Protein AF-A0A8J2SJK0-F1 (afdb_monomer_lite)

Foldseek 3Di:
DDDDDDDDDDDPDDPPPPPPPPPDDQQAWWWFAWDDDVPDTDDTGIWGFHDKDQQVVDPDDADPVRDDDDPARIFTWIAHPVGDIDGGHDPVRIDRPPPPDPVNVVVVVVVVVVVVVVVVVVVVVVVVVVVVVVVVVVVVVVVVLVVVVVVVVVVPDDPPDDDDDDDDDDDDDDDDDDDDPDPPPPPDPQQLVVLVVLVVPFDDPDPFKHFQVSSLVSLVVRDGDPPADSDSVRSVVSLVVCVVVVQWDDDDRMIGGD

Structure (mmCIF, N/CA/C/O backbone):
data_AF-A0A8J2SJK0-F1
#
_entry.id   AF-A0A8J2SJK0-F1
#
loop_
_atom_site.group_PDB
_atom_site.id
_atom_site.type_symbol
_atom_site.label_atom_id
_atom_site.label_alt_id
_atom_site.label_comp_id
_atom_site.label_asym_id
_atom_site.label_entity_id
_atom_site.label_seq_id
_atom_site.pdbx_PDB_ins_code
_atom_site.Cartn_x
_atom_site.Cartn_y
_atom_site.Cartn_z
_atom_site.occupancy
_atom_site.B_iso_or_equiv
_atom_site.auth_seq_id
_atom_site.auth_comp_id
_atom_site.auth_asym_id
_atom_site.auth_atom_id
_atom_site.pdbx_PDB_model_num
ATOM 1 N N . MET A 1 1 ? -63.513 57.167 38.024 1.00 38.00 1 MET A N 1
ATOM 2 C CA . MET A 1 1 ? -63.754 56.409 36.780 1.00 38.00 1 MET A CA 1
ATOM 3 C C . MET A 1 1 ? -62.982 55.100 36.878 1.00 38.00 1 MET A C 1
ATOM 5 O O . MET A 1 1 ? -61.798 55.201 37.150 1.00 38.00 1 MET A O 1
ATOM 9 N N . ALA A 1 2 ? -63.680 53.964 36.690 1.00 38.91 2 ALA A N 1
ATOM 10 C CA . ALA A 1 2 ? -63.216 52.588 36.378 1.00 38.91 2 ALA A CA 1
ATOM 11 C C . ALA A 1 2 ? -62.188 51.919 37.337 1.00 38.91 2 ALA A C 1
ATOM 13 O O . ALA A 1 2 ? -61.129 52.479 37.575 1.00 38.91 2 ALA A O 1
ATOM 14 N N . ALA A 1 3 ? -62.491 50.814 38.050 1.00 40.12 3 ALA A N 1
ATOM 15 C CA . ALA A 1 3 ? -62.650 49.397 37.610 1.00 40.12 3 ALA A CA 1
ATOM 16 C C . ALA A 1 3 ? -61.331 48.815 37.029 1.00 40.12 3 ALA A C 1
ATOM 18 O O . ALA A 1 3 ? -60.743 49.480 36.189 1.00 40.12 3 ALA A O 1
ATOM 19 N N . ALA A 1 4 ? -60.765 47.646 37.384 1.00 42.62 4 ALA A N 1
ATOM 20 C CA . ALA A 1 4 ? -61.220 46.371 37.979 1.00 42.62 4 ALA A CA 1
ATOM 21 C C . ALA A 1 4 ? -60.010 45.655 38.679 1.00 42.62 4 ALA A C 1
ATOM 23 O O . ALA A 1 4 ? -58.870 45.942 38.325 1.00 42.62 4 ALA A O 1
ATOM 24 N N . LEU A 1 5 ? -60.123 44.901 39.793 1.00 40.47 5 LEU A N 1
ATOM 25 C CA . LEU A 1 5 ? -60.402 43.441 39.899 1.00 40.47 5 LEU A CA 1
ATOM 26 C C . LEU A 1 5 ? -59.860 42.639 38.695 1.00 40.47 5 LEU A C 1
ATOM 28 O O . LEU A 1 5 ? -60.292 42.877 37.580 1.00 40.47 5 LEU A O 1
ATOM 32 N N . GLY A 1 6 ? -58.850 41.776 38.836 1.00 34.19 6 GLY A N 1
ATOM 33 C CA . GLY A 1 6 ? -58.985 40.409 39.358 1.00 34.19 6 GLY A CA 1
ATOM 34 C C . GLY A 1 6 ? -58.763 39.403 38.209 1.00 34.19 6 GLY A C 1
ATOM 35 O O . GLY A 1 6 ? -59.059 39.745 37.072 1.00 34.19 6 GLY A O 1
ATOM 36 N N . GLU A 1 7 ? -58.262 38.197 38.518 1.00 36.09 7 GLU A N 1
ATOM 37 C CA . GLU A 1 7 ? -58.046 37.056 37.591 1.00 36.09 7 GLU A CA 1
ATOM 38 C C . GLU A 1 7 ? -56.961 37.235 36.509 1.00 36.09 7 GLU A C 1
ATOM 40 O O . GLU A 1 7 ? -56.756 38.305 35.964 1.00 36.09 7 GLU A O 1
ATOM 45 N N . ALA A 1 8 ? -56.217 36.233 36.058 1.00 34.53 8 ALA A N 1
ATOM 46 C CA . ALA A 1 8 ? -55.870 34.894 36.506 1.00 34.53 8 ALA A CA 1
ATOM 47 C C . ALA A 1 8 ? -54.828 34.391 35.486 1.00 34.53 8 ALA A C 1
ATOM 49 O O . ALA A 1 8 ? -54.879 34.750 34.316 1.00 34.53 8 ALA A O 1
ATOM 50 N N . ASN A 1 9 ? -53.921 33.532 35.946 1.00 36.53 9 ASN A N 1
ATOM 51 C CA . ASN A 1 9 ? -53.508 32.326 35.228 1.00 36.53 9 ASN A CA 1
ATOM 52 C C . ASN A 1 9 ? -53.036 32.452 33.760 1.00 36.53 9 ASN A C 1
ATOM 54 O O . ASN A 1 9 ? -53.841 32.417 32.838 1.00 36.53 9 ASN A O 1
ATOM 58 N N . ALA A 1 10 ? -51.716 32.420 33.559 1.00 35.59 10 ALA A N 1
ATOM 59 C CA . ALA A 1 10 ? -51.102 31.579 32.526 1.00 35.59 10 ALA A CA 1
ATOM 60 C C . ALA A 1 10 ? -49.576 31.513 32.746 1.00 35.59 10 ALA A C 1
ATOM 62 O O . ALA A 1 10 ? -48.860 32.431 32.337 1.00 35.59 10 ALA A O 1
ATOM 63 N N . PRO A 1 11 ? -49.027 30.460 33.384 1.00 44.38 11 PRO A N 1
ATOM 64 C CA . PRO A 1 11 ? -47.655 30.064 33.080 1.00 44.38 11 PRO A CA 1
ATOM 65 C C . PRO A 1 11 ? -47.558 29.786 31.567 1.00 44.38 11 PRO A C 1
ATOM 67 O O . PRO A 1 11 ? -48.540 29.319 30.982 1.00 44.38 11 PRO A O 1
ATOM 70 N N . PRO A 1 12 ? -46.427 30.097 30.907 1.00 42.88 12 PRO A N 1
ATOM 71 C CA . PRO A 1 12 ? -46.276 29.825 29.487 1.00 42.88 12 PRO A CA 1
ATOM 72 C C . PRO A 1 12 ? -46.574 28.350 29.226 1.00 42.88 12 PRO A C 1
ATOM 74 O O . PRO A 1 12 ? -46.024 27.470 29.887 1.00 42.88 12 PRO A O 1
ATOM 77 N N . ALA A 1 13 ? -47.518 28.172 28.304 1.00 33.97 13 ALA A N 1
ATOM 78 C CA . ALA A 1 13 ? -47.931 26.964 27.622 1.00 33.97 13 ALA A CA 1
ATOM 79 C C . ALA A 1 13 ? -47.052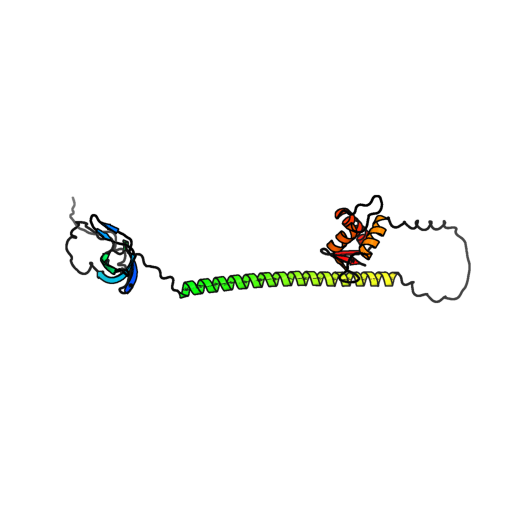 25.741 27.895 1.00 33.97 13 ALA A C 1
ATOM 81 O O . ALA A 1 13 ? -45.858 25.739 27.594 1.00 33.97 13 ALA A O 1
ATOM 82 N N . ALA A 1 14 ? -47.720 24.710 28.416 1.00 36.69 14 ALA A N 1
ATOM 83 C CA . ALA A 1 14 ? -47.354 23.310 28.329 1.00 36.69 14 ALA A CA 1
ATOM 84 C C . ALA A 1 14 ? -46.371 23.046 27.179 1.00 36.69 14 ALA A C 1
ATOM 86 O O . ALA A 1 14 ? -46.746 23.014 26.004 1.00 36.69 14 ALA A O 1
ATOM 87 N N . ALA A 1 15 ? -45.104 22.847 27.553 1.00 36.62 15 ALA A N 1
ATOM 88 C CA . ALA A 1 15 ? -44.249 21.954 26.799 1.00 36.62 15 ALA A CA 1
ATOM 89 C C . ALA A 1 15 ? -45.029 20.637 26.668 1.00 36.62 15 ALA A C 1
ATOM 91 O O . ALA A 1 15 ? -45.681 20.248 27.645 1.00 36.62 15 ALA A O 1
ATOM 92 N N . PRO A 1 16 ? -45.048 20.022 25.476 1.00 36.88 16 PRO A N 1
ATOM 93 C CA . PRO A 1 16 ? -45.785 18.791 25.261 1.00 36.88 16 PRO A CA 1
ATOM 94 C C . PRO A 1 16 ? -45.459 17.837 26.402 1.00 36.88 16 PRO A C 1
ATOM 96 O O . PRO A 1 16 ? -44.298 17.726 26.800 1.00 36.88 16 PRO A O 1
ATOM 99 N N . GLU A 1 17 ? -46.500 17.213 26.951 1.00 42.69 17 GLU A N 1
ATOM 100 C CA . GLU A 1 17 ? -46.363 15.980 27.703 1.00 42.69 17 GLU A CA 1
ATOM 101 C C . GLU A 1 17 ? -45.662 15.004 26.759 1.00 42.69 17 GLU A C 1
ATOM 103 O O . GLU A 1 17 ? -46.280 14.283 25.980 1.00 42.69 17 GLU A O 1
ATOM 108 N N . GLU A 1 18 ? -44.332 15.071 26.748 1.00 39.66 18 GLU A N 1
ATOM 109 C CA . GLU A 1 18 ? -43.514 13.953 26.370 1.00 39.66 18 GLU A CA 1
ATOM 110 C C . GLU A 1 18 ? -44.001 12.876 27.323 1.00 39.66 18 GLU A C 1
ATOM 112 O O . GLU A 1 18 ? -43.850 12.979 28.545 1.00 39.66 18 GLU A O 1
ATOM 117 N N . GLU A 1 19 ? -44.701 11.895 26.764 1.00 43.34 19 GLU A N 1
ATOM 118 C CA . GLU A 1 19 ? -44.733 10.557 27.309 1.00 43.34 19 GLU A CA 1
ATOM 119 C C . GLU A 1 19 ? -43.267 10.205 27.569 1.00 43.34 19 GLU A C 1
ATOM 121 O O . GLU A 1 19 ? -42.557 9.723 26.688 1.00 43.34 19 GLU A O 1
ATOM 126 N N . GLU A 1 20 ? -42.765 10.595 28.745 1.00 45.03 20 GLU A N 1
ATOM 127 C CA . GLU A 1 20 ? -41.388 10.394 29.151 1.00 45.03 20 GLU A CA 1
ATOM 128 C C . GLU A 1 20 ? -41.298 8.906 29.428 1.00 45.03 20 GLU A C 1
ATOM 130 O O . GLU A 1 20 ? -41.434 8.434 30.559 1.00 45.03 20 GLU A O 1
ATOM 135 N N . THR A 1 21 ? -41.146 8.151 28.346 1.00 49.78 21 THR A N 1
ATOM 136 C CA . THR A 1 21 ? -40.898 6.728 28.375 1.00 49.78 21 THR A CA 1
ATOM 137 C C . THR A 1 21 ? -39.757 6.508 29.358 1.00 49.78 21 THR A C 1
ATOM 139 O O . THR A 1 21 ? -38.747 7.224 29.275 1.00 49.78 21 THR A O 1
ATOM 142 N N . PRO A 1 22 ? -39.901 5.574 30.313 1.00 59.41 22 PRO A N 1
ATOM 143 C CA . PRO A 1 22 ? -38.843 5.289 31.261 1.00 59.41 22 PRO A CA 1
ATOM 144 C C . PRO A 1 22 ? -37.561 5.046 30.470 1.00 59.41 22 PRO A C 1
ATOM 146 O O . PRO A 1 22 ? -37.510 4.170 29.610 1.00 59.41 22 PRO A O 1
ATOM 149 N N . ARG A 1 23 ? -36.534 5.864 30.737 1.00 65.19 23 ARG A N 1
ATOM 150 C CA . ARG A 1 23 ? -35.283 5.877 29.959 1.00 65.19 23 ARG A CA 1
ATOM 151 C C . ARG A 1 23 ? -34.579 4.520 29.945 1.00 65.19 23 ARG A C 1
ATOM 153 O O . ARG A 1 23 ? -33.714 4.299 29.108 1.00 65.19 23 ARG A O 1
ATOM 160 N N . PHE A 1 24 ? -34.957 3.648 30.876 1.00 69.81 24 PHE A N 1
ATOM 161 C CA . PHE A 1 24 ? -34.461 2.295 30.986 1.00 69.81 24 PHE A CA 1
ATOM 162 C C . PHE A 1 24 ? -35.574 1.317 31.364 1.00 69.81 24 PHE A C 1
ATOM 164 O O . PHE A 1 24 ? -36.417 1.610 32.220 1.00 69.81 24 PHE A O 1
ATOM 171 N N . SER A 1 25 ? -35.533 0.125 30.776 1.00 73.81 25 SER A N 1
ATOM 172 C CA . SER A 1 25 ? -36.531 -0.926 31.002 1.00 73.81 25 SER A CA 1
ATOM 173 C C . SER A 1 25 ? -36.111 -1.906 32.104 1.00 73.81 25 SER A C 1
ATOM 175 O O . SER A 1 25 ? -34.930 -2.077 32.412 1.00 73.81 25 SER A O 1
ATOM 177 N N . VAL A 1 26 ? -37.083 -2.596 32.717 1.00 76.88 26 VAL A N 1
ATOM 178 C CA . VAL A 1 26 ? -36.788 -3.699 33.650 1.00 76.88 26 VAL A CA 1
ATOM 179 C C . VAL A 1 26 ? -36.078 -4.823 32.890 1.00 76.88 26 VAL A C 1
ATOM 181 O O . VAL A 1 26 ? -36.590 -5.309 31.890 1.00 76.88 26 VAL A O 1
ATOM 184 N N . GLY A 1 27 ? -34.917 -5.252 33.385 1.00 73.25 27 GLY A N 1
ATOM 185 C CA . GLY A 1 27 ? -34.070 -6.274 32.765 1.00 73.25 27 GLY A CA 1
ATOM 186 C C . GLY A 1 27 ? -32.883 -5.724 31.971 1.00 73.25 27 GLY A C 1
ATOM 187 O O . GLY A 1 27 ? -32.009 -6.502 31.603 1.00 73.25 27 GLY A O 1
ATOM 188 N N . GLU A 1 28 ? -32.804 -4.409 31.759 1.00 74.12 28 GLU A N 1
ATOM 189 C CA . GLU A 1 28 ? -31.713 -3.785 31.008 1.00 74.12 28 GLU A CA 1
ATOM 190 C C . GLU A 1 28 ? -30.410 -3.736 31.822 1.00 74.12 28 GLU A C 1
ATOM 192 O O . GLU A 1 28 ? -30.422 -3.479 33.037 1.00 74.12 28 GLU A O 1
ATOM 197 N N . LEU A 1 29 ? -29.286 -4.010 31.150 1.00 78.25 29 LEU A N 1
ATOM 198 C CA . LEU A 1 29 ? -27.947 -3.938 31.722 1.00 78.25 29 LEU A CA 1
ATOM 199 C C . LEU A 1 29 ? -27.427 -2.504 31.608 1.00 78.25 29 LEU A C 1
ATOM 201 O O . LEU A 1 29 ? -27.165 -1.991 30.525 1.00 78.25 29 LEU A O 1
ATOM 205 N N . VAL A 1 30 ? -27.252 -1.857 32.749 1.00 79.75 30 VAL A N 1
ATOM 206 C CA . VAL A 1 30 ? -26.871 -0.451 32.835 1.00 79.75 30 VAL A CA 1
ATOM 207 C C . VAL A 1 30 ? -25.604 -0.276 33.657 1.00 79.75 30 VAL A C 1
ATOM 209 O O . VAL A 1 30 ? -25.228 -1.126 34.469 1.00 79.75 30 VAL A O 1
ATOM 212 N N . GLU A 1 31 ? -24.924 0.844 33.456 1.00 81.69 31 GLU A N 1
ATOM 213 C CA . GLU A 1 31 ? -23.755 1.218 34.240 1.00 81.69 31 GLU A CA 1
ATOM 214 C C . GLU A 1 31 ? -24.127 2.334 35.217 1.00 81.69 31 GLU A C 1
ATOM 216 O O . GLU A 1 31 ? -24.565 3.413 34.817 1.00 81.69 31 GLU A O 1
ATOM 221 N N . VAL A 1 32 ? -23.988 2.058 36.514 1.00 81.00 32 VAL A N 1
ATOM 222 C CA . VAL A 1 32 ? -24.313 3.006 37.584 1.00 81.00 32 VAL A CA 1
ATOM 223 C C . VAL A 1 32 ? -23.040 3.720 38.016 1.00 81.00 32 VAL A C 1
ATOM 225 O O . VAL A 1 32 ? -22.059 3.078 38.399 1.00 81.00 32 VAL A O 1
ATOM 228 N N . LYS A 1 33 ? -23.051 5.055 37.985 1.00 78.19 33 LYS A N 1
ATOM 229 C CA . LYS A 1 33 ? -21.906 5.863 38.424 1.00 78.19 33 LYS A CA 1
ATOM 230 C C . LYS A 1 33 ? -21.675 5.726 39.936 1.00 78.19 33 LYS A C 1
ATOM 232 O O . LYS A 1 33 ? -22.647 5.693 40.697 1.00 78.19 33 LYS A O 1
ATOM 237 N N . PRO A 1 34 ? -20.409 5.699 40.391 1.00 76.69 34 PRO A N 1
ATOM 238 C CA . PRO A 1 34 ? -20.096 5.665 41.814 1.00 76.69 34 PRO A CA 1
ATOM 239 C C . PRO A 1 34 ? -20.581 6.945 42.495 1.00 76.69 34 PRO A C 1
ATOM 241 O O . PRO A 1 34 ? -20.437 8.045 41.957 1.00 76.69 34 PRO A O 1
ATOM 244 N N . ARG A 1 35 ? -21.150 6.797 43.693 1.00 73.81 35 ARG A N 1
ATOM 245 C CA . ARG A 1 35 ? -21.611 7.919 44.514 1.00 73.81 35 ARG A CA 1
ATOM 246 C C . ARG A 1 35 ? -21.122 7.771 45.940 1.00 73.81 35 ARG A C 1
ATOM 248 O O . ARG A 1 35 ? -21.316 6.744 46.589 1.00 73.81 35 ARG A O 1
ATOM 255 N N . THR A 1 36 ? -20.528 8.844 46.435 1.00 62.19 36 THR A N 1
ATOM 256 C CA . THR A 1 36 ? -20.116 8.974 47.826 1.00 62.19 36 THR A CA 1
ATOM 257 C C . THR A 1 36 ? -21.157 9.806 48.560 1.00 62.19 36 THR A C 1
ATOM 259 O O . THR A 1 36 ? -21.237 11.015 48.350 1.00 62.19 36 THR A O 1
ATOM 262 N N . PHE A 1 37 ? -21.961 9.169 49.411 1.00 61.38 37 PHE A N 1
ATOM 263 C CA . PHE A 1 37 ? -22.765 9.882 50.403 1.00 61.38 37 PHE A CA 1
ATOM 264 C C . PHE A 1 37 ? -22.019 9.864 51.748 1.00 61.38 37 PHE A C 1
ATOM 266 O O . PHE A 1 37 ? -21.331 8.875 52.032 1.00 61.38 37 PHE A O 1
ATOM 273 N N . PRO A 1 38 ? -22.122 10.906 52.596 1.00 41.44 38 PRO A N 1
ATOM 274 C CA . PRO A 1 38 ? -21.517 10.891 53.926 1.00 41.44 38 PRO A CA 1
ATOM 275 C C . PRO A 1 38 ? -21.980 9.653 54.711 1.00 41.44 38 PRO A C 1
ATOM 277 O O . PRO A 1 38 ? -23.167 9.482 54.974 1.00 41.44 38 PRO A O 1
ATOM 280 N N . GLY A 1 39 ? -21.047 8.751 55.027 1.00 56.34 39 GLY A N 1
ATOM 281 C CA . GLY A 1 39 ? -21.327 7.500 55.742 1.00 56.34 39 GLY A CA 1
ATOM 282 C C . GLY A 1 39 ? -21.783 6.305 54.888 1.00 56.34 39 GLY A C 1
ATOM 283 O O . GLY A 1 39 ? -21.994 5.230 55.444 1.00 56.34 39 GLY A O 1
ATOM 284 N N . MET A 1 40 ? -21.909 6.428 53.560 1.00 54.44 40 MET A N 1
ATOM 285 C CA . MET A 1 40 ? -22.246 5.294 52.689 1.00 54.44 40 MET A CA 1
ATOM 286 C C . MET A 1 40 ? -21.588 5.423 51.311 1.00 54.44 40 MET A C 1
ATOM 288 O O . MET A 1 40 ? -21.987 6.241 50.483 1.00 54.44 40 MET A O 1
ATOM 292 N N . ASN A 1 41 ? -20.586 4.581 51.051 1.00 59.06 41 ASN A N 1
ATOM 293 C CA . ASN A 1 41 ? -19.968 4.476 49.733 1.00 59.06 41 ASN A CA 1
ATOM 294 C C . ASN A 1 41 ? -20.788 3.509 48.865 1.00 59.06 41 ASN A C 1
ATOM 296 O O . ASN A 1 41 ? -20.946 2.340 49.230 1.00 59.06 41 ASN A O 1
ATOM 300 N N . LYS A 1 42 ? -21.345 3.986 47.749 1.00 70.12 42 LYS A N 1
ATOM 301 C CA . LYS A 1 42 ? -22.048 3.140 46.779 1.00 70.12 42 LYS A CA 1
ATOM 302 C C . LYS A 1 42 ? -21.063 2.765 45.673 1.00 70.12 42 LYS A C 1
ATOM 304 O O . LYS A 1 42 ? -20.695 3.651 44.895 1.00 70.12 42 LYS A O 1
ATOM 309 N N . PRO A 1 43 ? -20.606 1.496 45.607 1.00 63.81 43 PRO A N 1
ATOM 310 C CA . PRO A 1 43 ? -19.717 1.072 44.540 1.00 63.81 43 PRO A CA 1
ATOM 311 C C . PRO A 1 43 ? -20.488 1.189 43.227 1.00 63.81 43 PRO A C 1
ATOM 313 O O . PRO A 1 43 ? -21.463 0.476 43.005 1.00 63.81 43 PRO A O 1
ATOM 316 N N . GLY A 1 44 ? -20.079 2.138 42.387 1.00 70.69 44 GLY A N 1
ATOM 317 C CA . GLY A 1 44 ? -20.549 2.190 41.009 1.00 70.69 44 GLY A CA 1
ATOM 318 C C . GLY A 1 44 ? -20.173 0.900 40.282 1.00 70.69 44 GLY A C 1
ATOM 319 O O . GLY A 1 44 ? -19.247 0.193 40.686 1.00 70.69 44 GLY A O 1
ATOM 320 N N . GLY A 1 45 ? -20.891 0.577 39.214 1.00 73.31 45 GLY A N 1
ATOM 321 C CA . GLY A 1 45 ? -20.624 -0.625 38.437 1.00 73.31 45 GLY A CA 1
ATOM 322 C C . GLY A 1 45 ? -21.788 -1.055 37.559 1.00 73.31 45 GLY A C 1
ATOM 323 O O . GLY A 1 45 ? -22.827 -0.402 37.482 1.00 73.31 45 GLY A O 1
ATOM 324 N N . THR A 1 46 ? -21.601 -2.185 36.880 1.00 80.81 46 THR A N 1
ATOM 325 C CA . THR A 1 46 ? -22.634 -2.770 36.021 1.00 80.81 46 THR A CA 1
ATOM 326 C C . THR A 1 46 ? -23.757 -3.380 36.871 1.00 80.81 46 THR A C 1
ATOM 328 O O . THR A 1 46 ? -23.505 -4.187 37.776 1.00 80.81 46 THR A O 1
ATOM 331 N N . ALA A 1 47 ? -24.998 -3.000 36.579 1.00 79.44 47 ALA A N 1
ATOM 332 C CA . ALA A 1 47 ? -26.193 -3.428 37.291 1.00 79.44 47 ALA A CA 1
ATOM 333 C C . ALA A 1 47 ? -27.357 -3.696 36.330 1.00 79.44 47 ALA A C 1
ATOM 335 O O . ALA A 1 47 ? -27.422 -3.136 35.244 1.00 79.44 47 ALA A O 1
ATOM 336 N N . THR A 1 48 ? -28.297 -4.536 36.747 1.00 82.94 48 THR A N 1
ATOM 337 C CA . THR A 1 48 ? -29.537 -4.812 36.015 1.00 82.94 48 THR A CA 1
ATOM 338 C C . THR A 1 48 ? -30.706 -4.122 36.703 1.00 82.94 48 THR A C 1
ATOM 340 O O . THR A 1 48 ? -30.846 -4.200 37.931 1.00 82.94 48 THR A O 1
ATOM 343 N N . ILE A 1 49 ? -31.576 -3.467 35.940 1.00 83.25 49 ILE A N 1
ATOM 344 C CA . ILE A 1 49 ? -32.770 -2.823 36.500 1.00 83.25 49 ILE A CA 1
ATOM 345 C C . ILE A 1 49 ? -33.801 -3.887 36.862 1.00 83.25 49 ILE A C 1
ATOM 347 O O . ILE A 1 49 ? -34.228 -4.679 36.031 1.00 83.25 49 ILE A O 1
ATOM 351 N N . ARG A 1 50 ? -34.225 -3.903 38.124 1.00 82.44 50 ARG A N 1
ATOM 352 C CA . ARG A 1 50 ? -35.201 -4.861 38.658 1.00 82.44 50 ARG A CA 1
ATOM 353 C C . ARG A 1 50 ? -36.612 -4.288 38.727 1.00 82.44 50 ARG A C 1
ATOM 355 O O . ARG A 1 50 ? -37.577 -5.038 38.628 1.00 82.44 50 ARG A O 1
ATOM 362 N N . LYS A 1 51 ? -36.739 -2.987 38.982 1.00 79.00 51 LYS A N 1
ATOM 363 C CA . LYS A 1 51 ? -38.035 -2.313 39.096 1.00 79.00 51 LYS A CA 1
ATOM 364 C C . LYS A 1 51 ? -37.887 -0.837 38.763 1.00 79.00 51 LYS A C 1
ATOM 366 O O . LYS A 1 51 ? -36.988 -0.190 39.296 1.00 79.00 51 LYS A O 1
ATOM 371 N N . VAL A 1 52 ? -38.787 -0.322 37.936 1.00 76.25 52 VAL A N 1
ATOM 372 C CA . VAL A 1 52 ? -38.969 1.118 37.739 1.00 76.25 52 VAL A CA 1
ATOM 373 C C . VAL A 1 52 ? -40.044 1.574 38.721 1.00 76.25 52 VAL A C 1
ATOM 375 O O . VAL A 1 52 ? -41.107 0.962 38.821 1.00 76.25 52 VAL A O 1
ATOM 378 N N . HIS A 1 53 ? -39.728 2.584 39.517 1.00 69.75 53 HIS A N 1
ATOM 379 C CA . HIS A 1 53 ? -40.675 3.273 40.374 1.00 69.75 53 HIS A CA 1
ATOM 380 C C . HIS A 1 53 ? -41.026 4.594 39.702 1.00 69.75 53 HIS A C 1
ATOM 382 O O . HIS A 1 53 ? -40.178 5.482 39.608 1.00 69.75 53 HIS A O 1
ATOM 388 N N . ASP A 1 54 ? -42.270 4.700 39.249 1.00 64.62 54 ASP A N 1
ATOM 389 C CA . ASP A 1 54 ? -42.852 5.977 38.872 1.00 64.62 54 ASP A CA 1
ATOM 390 C C . ASP A 1 54 ? -43.392 6.642 40.142 1.00 64.62 54 ASP A C 1
ATOM 392 O O . ASP A 1 54 ? -44.310 6.129 40.787 1.00 64.62 54 ASP A O 1
ATOM 396 N N . GLU A 1 55 ? -42.750 7.726 40.575 1.00 61.97 55 GLU A N 1
ATOM 397 C CA . GLU A 1 55 ? -43.209 8.487 41.740 1.00 61.97 55 GLU A CA 1
ATOM 398 C C . GLU A 1 55 ? -44.230 9.572 41.353 1.00 61.97 55 GLU A C 1
ATOM 400 O O . GLU A 1 55 ? -44.671 10.310 42.230 1.00 61.97 55 GLU A O 1
ATOM 405 N N . ARG A 1 56 ? -44.674 9.643 40.084 1.00 54.84 56 ARG A N 1
ATOM 406 C CA . ARG A 1 56 ? -45.801 10.502 39.674 1.00 54.84 56 ARG A CA 1
ATOM 407 C C . ARG A 1 56 ? -47.157 9.969 40.136 1.00 54.84 56 ARG A C 1
ATOM 409 O O . ARG A 1 56 ? -48.059 10.758 40.383 1.00 54.84 56 ARG A O 1
ATOM 416 N N . GLU A 1 57 ? -47.309 8.650 40.274 1.00 49.62 57 GLU A N 1
ATOM 417 C CA . GLU A 1 57 ? -48.620 8.023 40.520 1.00 49.62 57 GLU A CA 1
ATOM 418 C C . GLU A 1 57 ? -48.963 7.853 42.014 1.00 49.62 57 GLU A C 1
ATOM 420 O O . GLU A 1 57 ? -50.101 7.552 42.374 1.00 49.62 57 GLU A O 1
ATOM 425 N N . LYS A 1 58 ? -48.005 8.065 42.926 1.00 43.69 58 LYS A N 1
ATOM 426 C CA . LYS A 1 58 ? -48.276 8.055 44.369 1.00 43.69 58 LYS A CA 1
ATOM 427 C C . LYS A 1 58 ? -47.785 9.322 45.038 1.00 43.69 58 LYS A C 1
ATOM 429 O O . LYS A 1 58 ? -46.599 9.458 45.315 1.00 43.69 58 LYS A O 1
ATOM 434 N N . ASP A 1 59 ? -48.764 10.158 45.366 1.00 48.50 59 ASP A N 1
ATOM 435 C CA . ASP A 1 59 ? -48.806 11.123 46.465 1.00 48.50 59 ASP A CA 1
ATOM 436 C C . ASP A 1 59 ? -47.930 10.661 47.649 1.00 48.50 59 ASP A C 1
ATOM 438 O O . ASP A 1 59 ? -48.311 9.833 48.482 1.00 48.50 59 ASP A O 1
ATOM 442 N N . GLY A 1 60 ? -46.666 11.079 47.613 1.00 40.97 60 GLY A N 1
ATOM 443 C CA . GLY A 1 60 ? -45.567 10.359 48.251 1.00 40.97 60 GLY A CA 1
ATOM 444 C C . GLY A 1 60 ? -44.822 11.153 49.307 1.00 40.97 60 GLY A C 1
ATOM 445 O O . GLY A 1 60 ? -43.707 10.766 49.631 1.00 40.97 60 GLY A O 1
ATOM 446 N N . GLY A 1 61 ? -45.412 12.230 49.836 1.00 47.75 61 GLY A N 1
ATOM 447 C CA . GLY A 1 61 ? -44.877 13.019 50.950 1.00 47.75 61 GLY A CA 1
ATOM 448 C C . GLY A 1 61 ? -43.503 13.677 50.709 1.00 47.75 61 GLY A C 1
ATOM 449 O O . GLY A 1 61 ? -42.764 13.330 49.787 1.00 47.75 61 GLY A O 1
ATOM 450 N N . PRO A 1 62 ? -43.122 14.665 51.537 1.00 43.53 62 PRO A N 1
ATOM 451 C CA . PRO A 1 62 ? -41.814 15.298 51.429 1.00 43.53 62 PRO A CA 1
ATOM 452 C C . PRO A 1 62 ? -40.693 14.272 51.644 1.00 43.53 62 PRO A C 1
ATOM 454 O O . PRO A 1 62 ? -40.729 13.455 52.569 1.00 43.53 62 PRO A O 1
ATOM 457 N N . MET A 1 63 ? -39.670 14.324 50.786 1.00 51.75 63 MET A N 1
ATOM 458 C CA . MET A 1 63 ? -38.436 13.562 50.975 1.00 51.75 63 MET A CA 1
ATOM 459 C C . MET A 1 63 ? -37.829 13.856 52.350 1.00 51.75 63 MET A C 1
ATOM 461 O O . MET A 1 63 ? -37.852 14.989 52.826 1.00 51.75 63 MET A O 1
ATOM 465 N N . LYS A 1 64 ? -37.190 12.840 52.943 1.00 48.09 64 LYS A N 1
ATOM 466 C CA . LYS A 1 64 ? -36.450 12.933 54.216 1.00 48.09 64 LYS A CA 1
ATOM 467 C C . LYS A 1 64 ? -35.297 13.964 54.190 1.00 48.09 64 LYS A C 1
ATOM 469 O O . LYS A 1 64 ? -34.773 14.284 55.248 1.00 48.09 64 LYS A O 1
ATOM 474 N N . ASP A 1 65 ? -34.961 14.486 53.004 1.00 50.09 65 ASP A N 1
ATOM 475 C CA . ASP A 1 65 ? -33.912 15.483 52.735 1.00 50.09 65 ASP A CA 1
ATOM 476 C C . ASP A 1 65 ? -34.435 16.899 52.396 1.00 50.09 65 ASP A C 1
ATOM 478 O O . ASP A 1 65 ? -33.643 17.782 52.082 1.00 50.09 65 ASP A O 1
ATOM 482 N N . GLY A 1 66 ? -35.750 17.158 52.437 1.00 45.03 66 GLY A N 1
ATOM 483 C CA . GLY A 1 66 ? -36.298 18.521 52.294 1.00 45.03 66 GLY A CA 1
ATOM 484 C C . GLY A 1 66 ? -36.098 19.209 50.930 1.00 45.03 66 GLY A C 1
ATOM 485 O O . GLY A 1 66 ? -36.401 20.394 50.798 1.00 45.03 66 GLY A O 1
ATOM 486 N N . SER A 1 67 ? -35.613 18.508 49.902 1.00 47.31 67 SER A N 1
ATOM 487 C CA . SER A 1 67 ? -35.447 19.053 48.551 1.00 47.31 67 SER A CA 1
ATOM 488 C C . SER A 1 67 ? -36.757 18.997 47.752 1.00 47.31 67 SER A C 1
ATOM 490 O O . SER A 1 67 ? -37.439 17.977 47.685 1.00 47.31 67 SER A O 1
ATOM 492 N N . VAL A 1 68 ? -37.122 20.136 47.152 1.00 46.31 68 VAL A N 1
ATOM 493 C CA . VAL A 1 68 ? -38.468 20.403 46.605 1.00 46.31 68 VAL A CA 1
ATOM 494 C C . VAL A 1 68 ? -38.718 19.775 45.225 1.00 46.31 68 VAL A C 1
ATOM 496 O O . VAL A 1 68 ? -39.870 19.686 44.813 1.00 46.31 68 VAL A O 1
ATOM 499 N N . LYS A 1 69 ? -37.702 19.305 44.487 1.00 46.25 69 LYS A N 1
ATOM 500 C CA . LYS A 1 69 ? -37.902 18.684 43.160 1.00 46.25 69 LYS A CA 1
ATOM 501 C C . LYS A 1 69 ? -36.840 17.618 42.870 1.00 46.25 69 LYS A C 1
ATOM 503 O O . LYS A 1 69 ? -35.652 17.923 42.928 1.00 46.25 69 LYS A O 1
ATOM 508 N N . ARG A 1 70 ? -37.252 16.393 42.508 1.00 51.25 70 ARG A N 1
ATOM 509 C CA . ARG A 1 70 ? -36.377 15.443 41.794 1.00 51.25 70 ARG A CA 1
ATOM 510 C C . ARG A 1 70 ? -36.423 15.782 40.311 1.00 51.25 70 ARG A C 1
ATOM 512 O O . ARG A 1 70 ? -37.502 15.891 39.743 1.00 51.25 70 ARG A O 1
ATOM 519 N N . THR A 1 71 ? -35.259 15.943 39.697 1.00 47.94 71 THR A N 1
ATOM 520 C CA . THR A 1 71 ? -35.096 16.395 38.305 1.00 47.94 71 THR A CA 1
ATOM 521 C C . THR A 1 71 ? -35.621 15.392 37.269 1.00 47.94 71 THR A C 1
ATOM 523 O O . THR A 1 71 ? -35.807 15.749 36.116 1.00 47.94 71 THR A O 1
ATOM 526 N N . THR A 1 72 ? -35.887 14.145 37.665 1.00 51.53 72 THR A N 1
ATOM 527 C CA . THR A 1 72 ? -36.458 13.099 36.806 1.00 51.53 72 THR A CA 1
ATOM 528 C C . THR A 1 72 ? -37.418 12.266 37.657 1.00 51.53 72 THR A C 1
ATOM 530 O O . THR A 1 72 ? -36.958 11.573 38.561 1.00 51.53 72 THR A O 1
ATOM 533 N N . GLY A 1 73 ? -38.734 12.333 37.430 1.00 56.09 73 GLY A N 1
ATOM 534 C CA . GLY A 1 73 ? -39.778 11.698 38.265 1.00 56.09 73 GLY A CA 1
ATOM 535 C C . GLY A 1 73 ? -39.753 10.160 38.363 1.00 56.09 73 GLY A C 1
ATOM 536 O O . GLY A 1 73 ? -40.654 9.570 38.953 1.00 56.09 73 GLY A O 1
ATOM 537 N N . PHE A 1 74 ? -38.721 9.505 37.824 1.00 67.00 74 PHE A N 1
ATOM 538 C CA . PHE A 1 74 ? -38.517 8.061 37.867 1.00 67.00 74 PHE A 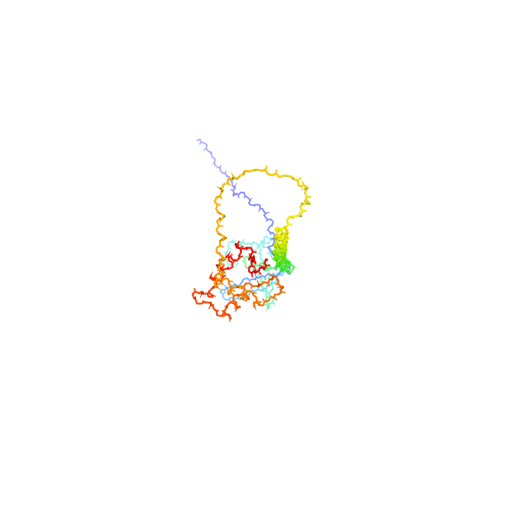CA 1
ATOM 539 C C . PHE A 1 74 ? -37.321 7.699 38.737 1.00 67.00 74 PHE A C 1
ATOM 541 O O . PHE A 1 74 ? -36.221 8.234 38.561 1.00 67.00 74 PHE A O 1
ATOM 548 N N . THR A 1 75 ? -37.507 6.713 39.611 1.00 74.31 75 THR A N 1
ATOM 549 C CA . THR A 1 75 ? -36.386 6.074 40.298 1.00 74.31 75 THR A CA 1
ATOM 550 C C . THR A 1 75 ? -36.311 4.590 39.995 1.00 74.31 75 THR A C 1
ATOM 552 O O . THR A 1 75 ? -37.316 3.902 39.841 1.00 74.31 75 THR A O 1
ATOM 555 N N . TYR A 1 76 ? -35.094 4.071 39.918 1.00 79.38 76 TYR A N 1
ATOM 556 C CA . TYR A 1 76 ? -34.840 2.701 39.502 1.00 79.38 76 TYR A CA 1
ATOM 557 C C . TYR A 1 76 ? -34.311 1.894 40.684 1.00 79.38 76 TYR A C 1
ATOM 559 O O . TYR A 1 76 ? -33.468 2.345 41.464 1.00 79.38 76 TYR A O 1
ATOM 567 N N . ALA A 1 77 ? -34.823 0.681 40.852 1.00 80.44 77 ALA A N 1
ATOM 568 C CA . ALA A 1 77 ? -34.215 -0.319 41.711 1.00 80.44 77 ALA A CA 1
ATOM 569 C C . ALA A 1 77 ? -33.284 -1.176 40.854 1.00 80.44 77 ALA A C 1
ATOM 571 O O . ALA A 1 77 ? -33.742 -1.876 39.950 1.00 80.44 77 ALA A O 1
ATOM 572 N N . VAL A 1 78 ? -31.991 -1.135 41.151 1.00 81.00 78 VAL A N 1
ATOM 573 C CA . VAL A 1 78 ? -30.938 -1.824 40.401 1.00 81.00 78 VAL A CA 1
ATOM 574 C C . VAL A 1 78 ? -30.313 -2.932 41.246 1.00 81.00 78 VAL A C 1
ATOM 576 O O . VAL A 1 78 ? -30.207 -2.835 42.473 1.00 81.00 78 VAL A O 1
ATOM 579 N N . LYS A 1 79 ? -29.908 -4.017 40.591 1.00 84.25 79 LYS A N 1
ATOM 580 C CA . LYS A 1 79 ? -29.174 -5.132 41.191 1.00 84.25 79 LYS A CA 1
ATOM 581 C C . LYS A 1 79 ? -27.800 -5.226 40.537 1.00 84.25 79 LYS A C 1
ATOM 583 O O . LYS A 1 79 ? -27.718 -5.443 39.335 1.00 84.25 79 LYS A O 1
ATOM 588 N N . TYR A 1 80 ? -26.740 -5.070 41.321 1.00 84.06 80 TYR A N 1
ATOM 589 C CA . TYR A 1 80 ? -25.368 -5.136 40.821 1.00 84.06 80 TYR A CA 1
ATOM 590 C C . TYR A 1 80 ? -24.980 -6.576 40.467 1.00 84.06 80 TYR A C 1
ATOM 592 O O . TYR A 1 80 ? -25.375 -7.520 41.157 1.00 84.06 80 TYR A O 1
ATOM 600 N N . VAL A 1 81 ? -24.175 -6.738 39.412 1.00 80.12 81 VAL A N 1
ATOM 601 C CA . VAL A 1 81 ? -23.679 -8.054 38.961 1.00 80.12 81 VAL A CA 1
ATOM 602 C C . VAL A 1 81 ? -22.744 -8.681 40.004 1.00 80.12 81 VAL A C 1
ATOM 604 O O . VAL A 1 81 ? -22.823 -9.875 40.272 1.00 80.12 81 VAL A O 1
ATOM 607 N N . LEU A 1 82 ? -21.911 -7.862 40.655 1.00 72.56 82 LEU A N 1
ATOM 608 C CA . LEU A 1 82 ? -20.900 -8.275 41.641 1.00 72.56 82 LEU A CA 1
ATOM 609 C C . LEU A 1 82 ? -21.427 -8.365 43.086 1.00 72.56 82 LEU A C 1
ATOM 611 O O . LEU A 1 82 ? -20.639 -8.355 44.027 1.00 72.56 82 LEU A O 1
ATOM 615 N N . ASN A 1 83 ? -22.746 -8.528 43.247 1.00 65.81 83 ASN A N 1
ATOM 616 C CA . ASN A 1 83 ? -23.480 -8.602 44.514 1.00 65.81 83 ASN A CA 1
ATOM 617 C C . ASN A 1 83 ? -23.826 -7.225 45.126 1.00 65.81 83 ASN A C 1
ATOM 619 O O . ASN A 1 83 ? -23.020 -6.301 45.152 1.00 65.81 83 ASN A O 1
ATOM 623 N N . GLY A 1 84 ? -25.062 -7.088 45.617 1.00 75.62 84 GLY A N 1
ATOM 624 C CA . GLY A 1 84 ? -25.628 -5.831 46.124 1.00 75.62 84 GLY A CA 1
ATOM 625 C C . GLY A 1 84 ? -26.850 -5.348 45.335 1.00 75.62 84 GLY A C 1
ATOM 626 O O . GLY A 1 84 ? -27.044 -5.670 44.163 1.00 75.62 84 GLY A O 1
ATOM 627 N N . SER A 1 85 ? -27.715 -4.574 45.986 1.00 77.62 85 SER A N 1
ATOM 628 C CA . SER A 1 85 ? -28.869 -3.942 45.339 1.00 77.62 85 SER A CA 1
ATOM 629 C C . SER A 1 85 ? -29.058 -2.531 45.858 1.00 77.62 85 SER A C 1
ATOM 631 O O . SER A 1 85 ? -28.943 -2.301 47.064 1.00 77.62 85 SER A O 1
ATOM 633 N N . GLU A 1 86 ? -29.421 -1.618 44.973 1.00 76.56 86 GLU A N 1
ATOM 634 C CA . GLU A 1 86 ? -29.718 -0.239 45.316 1.00 76.56 86 GLU A CA 1
ATOM 635 C C . GLU A 1 86 ? -31.143 0.095 44.904 1.00 76.56 86 GLU A C 1
ATOM 637 O O . GLU A 1 86 ? -31.616 -0.272 43.830 1.00 76.56 86 GLU A O 1
ATOM 642 N N . LYS A 1 87 ? -31.862 0.739 45.818 1.00 78.56 87 LYS A N 1
ATOM 643 C CA . LYS A 1 87 ? -33.236 1.176 45.604 1.00 78.56 87 LYS A CA 1
ATOM 644 C C . LYS A 1 87 ? -33.209 2.689 45.449 1.00 78.56 87 LYS A C 1
ATOM 646 O O . LYS A 1 87 ? -32.498 3.345 46.204 1.00 78.56 87 LYS A O 1
ATOM 651 N N . ARG A 1 88 ? -34.038 3.209 44.544 1.00 72.94 88 ARG A N 1
ATOM 652 C CA . ARG A 1 88 ? -34.209 4.644 44.273 1.00 72.94 88 ARG A CA 1
ATOM 653 C C . ARG A 1 88 ? -32.982 5.329 43.649 1.00 72.94 88 ARG A C 1
ATOM 655 O O . ARG A 1 88 ? -32.554 6.386 44.092 1.00 72.94 88 ARG A O 1
ATOM 662 N N . VAL A 1 89 ? -32.397 4.711 42.630 1.00 74.19 89 VAL A N 1
ATOM 663 C CA . VAL A 1 89 ? -31.329 5.308 41.817 1.00 74.19 89 VAL A CA 1
ATOM 664 C C . VAL A 1 89 ? -31.976 6.216 40.771 1.00 74.19 89 VAL A C 1
ATOM 666 O O . VAL A 1 89 ? -32.793 5.734 39.992 1.00 74.19 89 VAL A O 1
ATOM 669 N N . ASP A 1 90 ? -31.640 7.508 40.747 1.00 72.12 90 ASP A N 1
ATOM 670 C CA . ASP A 1 90 ? -32.168 8.414 39.713 1.00 72.12 90 ASP A CA 1
ATOM 671 C C . ASP A 1 90 ? -31.531 8.149 38.345 1.00 72.12 90 ASP A C 1
ATOM 673 O O . ASP A 1 90 ? -30.368 7.737 38.257 1.00 72.12 90 ASP A O 1
ATOM 677 N N . ALA A 1 91 ? -32.266 8.473 37.277 1.00 68.12 91 ALA A N 1
ATOM 678 C CA . ALA A 1 91 ? -31.811 8.326 35.893 1.00 68.12 91 ALA A CA 1
ATOM 679 C C . ALA A 1 91 ? -30.475 9.040 35.619 1.00 68.12 91 ALA A C 1
ATOM 681 O O . ALA A 1 91 ? -29.665 8.548 34.844 1.00 68.12 91 ALA A O 1
ATOM 682 N N . GLN A 1 92 ? -30.209 10.168 36.289 1.00 72.44 92 GLN A N 1
ATOM 683 C CA . GLN A 1 92 ? -28.973 10.947 36.126 1.00 72.44 92 GLN A CA 1
ATOM 684 C C . GLN A 1 92 ? -27.697 10.152 36.462 1.00 72.44 92 GLN A C 1
ATOM 686 O O . GLN A 1 92 ? -26.603 10.485 36.001 1.00 72.44 92 GLN A O 1
ATOM 691 N N . TRP A 1 93 ? -27.828 9.098 37.267 1.00 70.19 93 TRP A N 1
ATOM 692 C CA . TRP A 1 93 ? -26.709 8.286 37.742 1.00 70.19 93 TRP A CA 1
ATOM 693 C C . TRP A 1 93 ? -26.598 6.937 37.040 1.00 70.19 93 TRP A C 1
ATOM 695 O O . TRP A 1 93 ? -25.722 6.144 37.385 1.00 70.19 93 TRP A O 1
ATOM 705 N N . ILE A 1 94 ? -27.471 6.697 36.065 1.00 73.06 94 ILE A N 1
ATOM 706 C CA . ILE A 1 94 ? -27.513 5.496 35.247 1.00 73.06 94 ILE A CA 1
ATOM 707 C C . ILE A 1 94 ? -27.150 5.909 33.825 1.00 73.06 94 ILE A C 1
ATOM 709 O O . ILE A 1 94 ? -27.820 6.734 33.208 1.00 73.06 94 ILE A O 1
ATOM 713 N N . SER A 1 95 ? -26.077 5.339 33.296 1.00 72.12 95 SER A N 1
ATOM 714 C CA . SER A 1 95 ? -25.768 5.403 31.870 1.00 72.12 95 SER A CA 1
ATOM 715 C C . SER A 1 95 ? -26.183 4.094 31.216 1.00 72.12 95 SER A C 1
ATOM 717 O O . SER A 1 95 ? -25.840 3.021 31.721 1.00 72.12 95 SER A O 1
ATOM 719 N N . ALA A 1 96 ? -26.898 4.190 30.088 1.00 65.94 96 ALA A N 1
ATOM 720 C CA . ALA A 1 96 ? -27.107 3.046 29.208 1.00 65.94 96 ALA A CA 1
ATOM 721 C C . ALA A 1 96 ? -25.724 2.517 28.864 1.00 65.94 96 ALA A C 1
ATOM 723 O O . ALA A 1 96 ? -24.903 3.255 28.304 1.00 65.94 96 ALA A O 1
ATOM 724 N N . LYS A 1 97 ? -25.441 1.268 29.226 1.00 63.06 97 LYS A N 1
ATOM 725 C CA . LYS A 1 97 ? -24.295 0.609 28.634 1.00 63.06 97 LYS A CA 1
ATOM 726 C C . LYS A 1 97 ? -24.758 0.331 27.215 1.00 63.06 97 LYS A C 1
ATOM 728 O O . LYS A 1 97 ? -25.566 -0.564 27.010 1.00 63.06 97 LYS A O 1
ATOM 733 N N . VAL A 1 98 ? -24.364 1.196 26.279 1.00 48.56 98 VAL A N 1
ATOM 734 C CA . VAL A 1 98 ? -24.596 0.974 24.854 1.00 48.56 98 VAL A CA 1
ATOM 735 C C . VAL A 1 98 ? -23.864 -0.319 24.535 1.00 48.56 98 VAL A C 1
ATOM 737 O O . VAL A 1 98 ? -22.654 -0.336 24.311 1.00 48.56 98 VAL A O 1
ATOM 740 N N . GLU A 1 99 ? -24.586 -1.429 24.620 1.00 47.81 99 GLU A N 1
ATOM 741 C CA . GLU A 1 99 ? -24.212 -2.645 23.939 1.00 47.81 99 GLU A CA 1
ATOM 742 C C . GLU A 1 99 ? -24.288 -2.278 22.464 1.00 47.81 99 GLU A C 1
ATOM 744 O O . GLU A 1 99 ? -25.346 -2.334 21.848 1.00 47.81 99 GLU A O 1
ATOM 749 N N . VAL A 1 100 ? -23.161 -1.815 21.915 1.00 43.19 100 VAL A N 1
ATOM 750 C CA . VAL A 1 100 ? -22.914 -1.920 20.481 1.00 43.19 100 VAL A CA 1
ATOM 751 C C . VAL A 1 100 ? -23.185 -3.383 20.187 1.00 43.19 100 VAL A C 1
ATOM 753 O O . VAL A 1 100 ? -22.463 -4.251 20.700 1.00 43.19 100 VAL A O 1
ATOM 756 N N . SER A 1 101 ? -24.291 -3.658 19.495 1.00 46.56 101 SER A N 1
ATOM 757 C CA . SER A 1 101 ? -24.717 -5.029 19.273 1.00 46.56 101 SER A CA 1
ATOM 758 C C . SER A 1 101 ? -23.537 -5.751 18.642 1.00 46.56 101 SER A C 1
ATOM 760 O O . SER A 1 101 ? -22.836 -5.217 17.777 1.00 46.56 101 SER A O 1
ATOM 762 N N . ARG A 1 102 ? -23.254 -6.964 19.115 1.00 54.56 102 ARG A N 1
ATOM 763 C CA . ARG A 1 102 ? -22.146 -7.776 18.601 1.00 54.56 102 ARG A CA 1
ATOM 764 C C . ARG A 1 102 ? -22.198 -7.896 17.069 1.00 54.56 102 ARG A C 1
ATOM 766 O O . ARG A 1 102 ? -21.148 -8.087 16.463 1.00 54.56 102 ARG A O 1
ATOM 773 N N . GLU A 1 103 ? -23.383 -7.758 16.475 1.00 52.34 103 GLU A N 1
ATOM 774 C CA . GLU A 1 103 ? -23.612 -7.658 15.031 1.00 52.34 103 GLU A CA 1
ATOM 775 C C . GLU A 1 103 ? -23.057 -6.371 14.412 1.00 52.34 103 GLU A C 1
ATOM 777 O O . GLU A 1 103 ? -22.258 -6.464 13.491 1.00 52.34 103 GLU A O 1
ATOM 782 N N . GLU A 1 104 ? -23.344 -5.186 14.951 1.00 62.34 104 GLU A N 1
ATOM 783 C CA . GLU A 1 104 ? -22.856 -3.910 14.396 1.00 62.34 104 GLU A CA 1
ATOM 784 C C . GLU A 1 104 ? -21.325 -3.805 14.459 1.00 62.34 104 GLU A C 1
ATOM 786 O O . GLU A 1 104 ? -20.669 -3.351 13.521 1.00 62.34 104 GLU A O 1
ATOM 791 N N . ALA A 1 105 ? -20.723 -4.309 15.541 1.00 61.69 105 ALA A N 1
ATOM 792 C CA . ALA A 1 105 ? -19.269 -4.402 15.657 1.00 61.69 105 ALA A CA 1
ATOM 793 C C . ALA A 1 105 ? -18.658 -5.433 14.686 1.00 61.69 105 ALA A C 1
ATOM 795 O O . ALA A 1 105 ? -17.488 -5.312 14.308 1.00 61.69 105 ALA A O 1
ATOM 796 N N . GLN A 1 106 ? -19.413 -6.465 14.294 1.00 65.50 106 GLN A N 1
ATOM 797 C CA . GLN A 1 106 ? -18.984 -7.448 13.298 1.00 65.50 106 GLN A CA 1
ATOM 798 C C . GLN A 1 106 ? -19.167 -6.934 11.870 1.00 65.50 106 GLN A C 1
ATOM 800 O O . GLN A 1 106 ? -18.282 -7.163 11.044 1.00 65.50 106 GLN A O 1
ATOM 805 N N . ASP A 1 107 ? -20.238 -6.201 11.591 1.00 69.06 107 ASP A N 1
ATOM 806 C CA . ASP A 1 107 ? -20.506 -5.627 10.276 1.00 69.06 107 ASP A CA 1
ATOM 807 C C . ASP A 1 107 ? -19.551 -4.474 9.963 1.00 69.06 107 ASP A C 1
ATOM 809 O O . ASP A 1 107 ? -18.953 -4.474 8.888 1.00 69.06 107 ASP A O 1
ATOM 813 N N . ALA A 1 108 ? -19.232 -3.611 10.935 1.00 70.00 108 ALA A N 1
ATOM 814 C CA . ALA A 1 108 ? -18.186 -2.597 10.770 1.00 70.00 108 ALA A CA 1
ATOM 815 C C . ALA A 1 108 ? -16.808 -3.219 10.458 1.00 70.00 108 ALA A C 1
ATOM 817 O O . ALA A 1 108 ? -16.061 -2.720 9.615 1.00 70.00 108 ALA A O 1
ATOM 818 N N . ARG A 1 109 ? -16.471 -4.360 11.084 1.00 73.19 109 ARG A N 1
ATOM 819 C CA . ARG A 1 109 ? -15.224 -5.094 10.789 1.00 73.19 109 ARG A CA 1
ATOM 820 C C . ARG A 1 109 ? -15.239 -5.753 9.411 1.00 73.19 109 ARG A C 1
ATOM 822 O O . ARG A 1 109 ? -14.194 -5.817 8.763 1.00 73.19 109 ARG A O 1
ATOM 829 N N . ARG A 1 110 ? -16.388 -6.267 8.965 1.00 77.31 110 ARG A N 1
ATOM 830 C CA . ARG A 1 110 ? -16.546 -6.856 7.626 1.00 77.31 110 ARG A CA 1
ATOM 831 C C . ARG A 1 110 ? -16.459 -5.793 6.540 1.00 77.31 110 ARG A C 1
ATOM 833 O O . ARG A 1 110 ? -15.806 -6.034 5.528 1.00 77.31 110 ARG A O 1
ATOM 840 N N . GLU A 1 111 ? -17.052 -4.628 6.766 1.00 75.06 111 GLU A N 1
ATOM 841 C CA . GLU A 1 111 ? -17.019 -3.510 5.829 1.00 75.06 111 GLU A CA 1
ATOM 842 C C . GLU A 1 111 ? -15.603 -2.931 5.694 1.00 75.06 111 GLU A C 1
ATOM 844 O O . GLU A 1 111 ? -15.115 -2.747 4.578 1.00 75.06 111 GLU A O 1
ATOM 849 N N . GLU A 1 112 ? -14.876 -2.759 6.805 1.00 73.75 112 GLU A N 1
ATOM 850 C CA . GLU A 1 112 ? -13.474 -2.326 6.755 1.00 73.75 112 GLU A CA 1
ATOM 851 C C . GLU A 1 112 ? -12.583 -3.364 6.047 1.00 73.75 112 GLU A C 1
ATOM 853 O O . GLU A 1 112 ? -11.722 -3.010 5.235 1.00 73.75 112 GLU A O 1
ATOM 858 N N . ALA A 1 113 ? -12.814 -4.659 6.293 1.00 81.62 113 ALA A N 1
ATOM 859 C CA . ALA A 1 113 ? -12.085 -5.732 5.621 1.00 81.62 113 ALA A CA 1
ATOM 860 C C . ALA A 1 113 ? -12.380 -5.782 4.111 1.00 81.62 113 ALA A C 1
ATOM 862 O O . ALA A 1 113 ? -11.458 -5.975 3.314 1.00 81.62 113 ALA A O 1
ATOM 863 N N . ALA A 1 114 ? -13.634 -5.568 3.705 1.00 86.00 114 ALA A N 1
ATOM 864 C CA . ALA A 1 114 ? -14.022 -5.491 2.299 1.00 86.00 114 ALA A CA 1
ATOM 865 C C . ALA A 1 114 ? -13.382 -4.281 1.608 1.00 86.00 114 ALA A C 1
ATOM 867 O O . ALA A 1 114 ? -12.851 -4.415 0.505 1.00 86.00 114 ALA A O 1
ATOM 868 N N . LYS A 1 115 ? -13.338 -3.129 2.286 1.00 87.75 115 LYS A N 1
ATOM 869 C CA . LYS A 1 115 ? -12.711 -1.910 1.766 1.00 87.75 115 LYS A CA 1
ATOM 870 C C . LYS A 1 115 ? -11.204 -2.079 1.563 1.00 87.75 115 LYS A C 1
ATOM 872 O O . LYS A 1 115 ? -10.699 -1.752 0.494 1.00 87.75 115 LYS A O 1
ATOM 877 N N . ARG A 1 116 ? -10.499 -2.685 2.526 1.00 85.19 116 ARG A N 1
ATOM 878 C CA . ARG A 1 116 ? -9.064 -3.004 2.387 1.00 85.19 116 ARG A CA 1
ATOM 879 C C . ARG A 1 116 ? -8.785 -4.018 1.281 1.00 85.19 116 ARG A C 1
ATOM 881 O O . ARG A 1 116 ? -7.749 -3.938 0.624 1.00 85.19 116 ARG A O 1
ATOM 888 N N . LYS A 1 117 ? -9.684 -4.985 1.078 1.00 88.50 117 LYS A N 1
ATOM 889 C CA . LYS A 1 117 ? -9.556 -5.958 -0.011 1.00 88.50 117 LYS A CA 1
ATOM 890 C C . LYS A 1 117 ? -9.738 -5.285 -1.374 1.00 88.50 117 LYS A C 1
ATOM 892 O O . LYS A 1 117 ? -8.914 -5.504 -2.252 1.00 88.50 117 LYS A O 1
ATOM 897 N N . ALA A 1 118 ? -10.750 -4.430 -1.513 1.00 86.81 118 ALA A N 1
ATOM 898 C CA . ALA A 1 118 ? -10.999 -3.675 -2.738 1.00 86.81 118 ALA A CA 1
ATOM 899 C C . ALA A 1 118 ? -9.851 -2.707 -3.071 1.00 86.81 118 ALA A C 1
ATOM 901 O O . ALA A 1 118 ? -9.474 -2.578 -4.231 1.00 86.81 118 ALA A O 1
ATOM 902 N N . GLU A 1 119 ? -9.253 -2.067 -2.064 1.00 88.44 119 GLU A N 1
ATOM 903 C CA . GLU A 1 119 ? -8.102 -1.179 -2.258 1.00 88.44 119 GLU A CA 1
ATOM 904 C C . GLU A 1 119 ? -6.858 -1.938 -2.743 1.00 88.44 119 GLU A C 1
ATOM 906 O O . GLU A 1 119 ? -6.209 -1.502 -3.692 1.00 88.44 119 GLU A O 1
ATOM 911 N N . ARG A 1 120 ? -6.571 -3.116 -2.169 1.00 88.38 120 ARG A N 1
ATOM 912 C CA . ARG A 1 120 ? -5.489 -3.990 -2.659 1.00 88.38 120 ARG A CA 1
ATOM 913 C C . ARG A 1 120 ? -5.717 -4.455 -4.092 1.00 88.38 120 ARG A C 1
ATOM 915 O O . ARG A 1 120 ? -4.782 -4.447 -4.883 1.00 88.38 120 ARG A O 1
ATOM 922 N N . GLU A 1 121 ? -6.943 -4.845 -4.422 1.00 85.81 121 GLU A N 1
ATOM 923 C CA . GLU A 1 121 ? -7.290 -5.311 -5.766 1.00 85.81 121 GLU A CA 1
ATOM 924 C C . GLU A 1 121 ? -7.194 -4.173 -6.798 1.00 85.81 121 GLU A C 1
ATOM 926 O O . GLU A 1 121 ? -6.708 -4.380 -7.909 1.00 85.81 121 GLU A O 1
ATOM 931 N N . ALA A 1 122 ? -7.553 -2.944 -6.414 1.00 87.44 122 ALA A N 1
ATOM 932 C CA . ALA A 1 122 ? -7.376 -1.762 -7.255 1.00 87.44 122 ALA A CA 1
ATOM 933 C C . ALA A 1 122 ? -5.894 -1.395 -7.461 1.00 87.44 122 ALA A C 1
ATOM 935 O O . ALA A 1 122 ? -5.499 -1.021 -8.567 1.00 87.44 122 ALA A O 1
ATOM 936 N N . GLU A 1 123 ? -5.060 -1.515 -6.423 1.00 88.88 123 GLU A N 1
ATOM 937 C CA . GLU A 1 123 ? -3.614 -1.293 -6.536 1.00 88.88 123 GLU A CA 1
ATOM 938 C C . GLU A 1 123 ? -2.957 -2.339 -7.451 1.00 88.88 123 GLU A C 1
ATOM 940 O O . GLU A 1 123 ? -2.137 -1.995 -8.306 1.00 88.88 123 GLU A O 1
ATOM 945 N N . GLU A 1 124 ? -3.341 -3.609 -7.316 1.00 89.12 124 GLU A N 1
ATOM 946 C CA . GLU A 1 124 ? -2.829 -4.703 -8.145 1.00 89.12 124 GLU A CA 1
ATOM 947 C C . GLU A 1 124 ? -3.266 -4.558 -9.608 1.00 89.12 124 GLU A C 1
ATOM 949 O O . GLU A 1 124 ? -2.443 -4.676 -10.517 1.00 89.12 124 GLU A O 1
ATOM 954 N N . ALA A 1 125 ? -4.525 -4.182 -9.850 1.00 89.50 125 ALA A N 1
ATOM 955 C CA . ALA A 1 125 ? -5.017 -3.883 -11.191 1.00 89.50 125 ALA A CA 1
ATOM 956 C C . ALA A 1 125 ? -4.260 -2.711 -11.837 1.00 89.50 125 ALA A C 1
ATOM 958 O O . ALA A 1 125 ? -3.946 -2.760 -13.028 1.00 89.50 125 ALA A O 1
ATOM 959 N N . ARG A 1 126 ? -3.909 -1.678 -11.060 1.00 90.88 126 ARG A N 1
ATOM 960 C CA . ARG A 1 126 ? -3.111 -0.549 -11.555 1.00 90.88 126 ARG A CA 1
ATOM 961 C C . ARG A 1 126 ? -1.689 -0.975 -11.925 1.00 90.88 126 ARG A C 1
ATOM 963 O O . ARG A 1 126 ? -1.205 -0.570 -12.979 1.00 90.88 126 ARG A O 1
ATOM 970 N N . LYS A 1 127 ? -1.045 -1.822 -11.115 1.00 93.38 127 LYS A N 1
ATOM 971 C CA . LYS A 1 127 ? 0.286 -2.376 -11.431 1.00 93.38 127 LYS A CA 1
ATOM 972 C C . LYS A 1 127 ? 0.264 -3.225 -12.699 1.00 93.38 127 LYS A C 1
ATOM 974 O O . LYS A 1 127 ? 1.139 -3.072 -13.543 1.00 93.38 127 LYS A O 1
ATOM 979 N N . LEU A 1 128 ? -0.759 -4.063 -12.872 1.00 92.75 128 LEU A N 1
ATOM 980 C CA . LEU A 1 128 ? -0.927 -4.868 -14.084 1.00 92.75 128 LEU A CA 1
ATOM 981 C C . LEU A 1 128 ? -1.142 -4.004 -15.331 1.00 92.75 128 LEU A C 1
ATOM 983 O O . LEU A 1 128 ? -0.607 -4.320 -16.392 1.00 92.75 128 LEU A O 1
ATOM 987 N N . GLN A 1 129 ? -1.896 -2.907 -15.218 1.00 89.44 129 GLN A N 1
ATOM 988 C CA . GLN A 1 129 ? -2.066 -1.958 -16.322 1.00 89.44 129 GLN A CA 1
ATOM 989 C C . GLN A 1 129 ? -0.751 -1.263 -16.688 1.00 89.44 129 GLN A C 1
ATOM 991 O O . GLN A 1 129 ? -0.410 -1.199 -17.868 1.00 89.44 129 GLN A O 1
ATOM 996 N N . GLU A 1 130 ? 0.005 -0.796 -15.696 1.00 92.25 130 GLU A N 1
ATOM 997 C CA . GLU A 1 130 ? 1.311 -0.164 -15.910 1.00 92.25 130 GLU A CA 1
ATOM 998 C C . GLU A 1 130 ? 2.316 -1.138 -16.549 1.00 92.25 130 GLU A C 1
ATOM 1000 O O . GLU A 1 130 ? 3.004 -0.793 -17.513 1.00 92.25 130 GLU A O 1
ATOM 1005 N N . GLU A 1 131 ? 2.354 -2.390 -16.088 1.00 90.88 131 GLU A N 1
ATOM 1006 C CA . GLU A 1 131 ? 3.217 -3.415 -16.673 1.00 90.88 131 GLU A CA 1
ATOM 1007 C C . GLU A 1 131 ? 2.795 -3.763 -18.109 1.00 90.88 131 GLU A C 1
ATOM 1009 O O . GLU A 1 131 ? 3.643 -3.891 -18.997 1.00 90.88 131 GLU A O 1
ATOM 1014 N N . ALA A 1 132 ? 1.490 -3.855 -18.375 1.00 93.56 132 ALA A N 1
ATOM 1015 C CA . ALA A 1 132 ? 0.974 -4.088 -19.719 1.00 93.56 132 ALA A CA 1
ATOM 1016 C C . ALA A 1 132 ? 1.326 -2.936 -20.676 1.00 93.56 132 ALA A C 1
ATOM 1018 O O . ALA A 1 132 ? 1.725 -3.194 -21.817 1.00 93.56 132 ALA A O 1
ATOM 1019 N N . GLU A 1 133 ? 1.250 -1.680 -20.226 1.00 93.12 133 GLU A N 1
ATOM 1020 C CA . GLU A 1 133 ? 1.699 -0.526 -21.011 1.00 93.12 133 GLU A CA 1
ATOM 1021 C C . GLU A 1 133 ? 3.205 -0.569 -21.279 1.00 93.12 133 GLU A C 1
ATOM 1023 O O . GLU A 1 133 ? 3.629 -0.361 -22.422 1.00 93.12 133 GLU A O 1
ATOM 1028 N N . ARG A 1 134 ? 4.019 -0.910 -20.274 1.00 92.12 134 ARG A N 1
ATOM 1029 C CA . ARG A 1 134 ? 5.471 -1.074 -20.438 1.00 92.12 134 ARG A CA 1
ATOM 1030 C C . ARG A 1 134 ? 5.793 -2.156 -21.469 1.00 92.12 134 ARG A C 1
ATOM 1032 O O . ARG A 1 134 ? 6.607 -1.944 -22.372 1.00 92.12 134 ARG A O 1
ATOM 1039 N N . GLN A 1 135 ? 5.108 -3.297 -21.405 1.00 92.12 135 GLN A N 1
ATOM 1040 C CA . GLN A 1 135 ? 5.267 -4.373 -22.384 1.00 92.12 135 GLN A CA 1
ATOM 1041 C C . GLN A 1 135 ? 4.799 -3.957 -23.787 1.00 92.12 135 GLN A C 1
ATOM 1043 O O . GLN A 1 135 ? 5.460 -4.290 -24.776 1.00 92.12 135 GLN A O 1
ATOM 1048 N N . ALA A 1 136 ? 3.700 -3.209 -23.904 1.00 93.12 136 ALA A N 1
ATOM 1049 C CA . ALA A 1 136 ? 3.211 -2.698 -25.183 1.00 93.12 136 ALA A CA 1
ATOM 1050 C C . ALA A 1 136 ? 4.206 -1.714 -25.818 1.00 93.12 136 ALA A C 1
ATOM 1052 O O . ALA A 1 136 ? 4.515 -1.838 -27.006 1.00 93.12 136 ALA A O 1
ATOM 1053 N N . ARG A 1 137 ? 4.784 -0.803 -25.025 1.00 91.19 137 ARG A N 1
ATOM 1054 C CA . ARG A 1 137 ? 5.849 0.109 -25.472 1.00 91.19 137 ARG A CA 1
ATOM 1055 C C . ARG A 1 137 ? 7.095 -0.650 -25.915 1.00 91.19 137 ARG A C 1
ATOM 1057 O O . ARG A 1 137 ? 7.612 -0.372 -26.995 1.00 91.19 137 ARG A O 1
ATOM 1064 N N . LYS A 1 138 ? 7.521 -1.670 -25.160 1.00 93.31 138 LYS A N 1
ATOM 1065 C CA . LYS A 1 138 ? 8.647 -2.542 -25.537 1.00 93.31 138 LYS A CA 1
ATOM 1066 C C . LYS A 1 138 ? 8.396 -3.251 -26.873 1.00 93.31 138 LYS A C 1
ATOM 1068 O O . LYS A 1 138 ? 9.278 -3.288 -27.731 1.00 93.31 138 LYS A O 1
ATOM 1073 N N . ARG A 1 139 ? 7.184 -3.770 -27.100 1.00 93.19 139 ARG A N 1
ATOM 1074 C CA . ARG A 1 139 ? 6.799 -4.373 -28.392 1.00 93.19 139 ARG A CA 1
ATOM 1075 C C . ARG A 1 139 ? 6.803 -3.349 -29.528 1.00 93.19 139 ARG A C 1
ATOM 1077 O O . ARG A 1 139 ? 7.332 -3.647 -30.596 1.00 93.19 139 ARG A O 1
ATOM 1084 N N . ALA A 1 140 ? 6.280 -2.147 -29.293 1.00 93.00 140 ALA A N 1
ATOM 1085 C CA . ALA A 1 140 ? 6.290 -1.069 -30.279 1.00 93.00 140 ALA A CA 1
ATOM 1086 C C . ALA A 1 140 ? 7.721 -0.629 -30.645 1.00 93.00 140 ALA A C 1
ATOM 1088 O O . ALA A 1 140 ? 8.020 -0.438 -31.824 1.00 93.00 140 ALA A O 1
ATOM 1089 N N . ALA A 1 141 ? 8.624 -0.536 -29.664 1.00 93.75 141 ALA A N 1
ATOM 1090 C CA . ALA A 1 141 ? 10.037 -0.239 -29.891 1.00 93.75 141 ALA A CA 1
ATOM 1091 C C . ALA A 1 141 ? 10.715 -1.325 -30.741 1.00 93.75 141 ALA A C 1
ATOM 1093 O O . ALA A 1 141 ? 11.361 -1.007 -31.739 1.00 93.75 141 ALA A O 1
ATOM 1094 N N . ARG A 1 142 ? 10.497 -2.611 -30.425 1.00 91.31 142 ARG A N 1
ATOM 1095 C CA . ARG A 1 142 ? 11.020 -3.738 -31.221 1.00 91.31 142 ARG A CA 1
ATOM 1096 C C . ARG A 1 142 ? 10.521 -3.709 -32.670 1.00 91.31 142 ARG A C 1
ATOM 1098 O O . ARG A 1 142 ? 11.312 -3.909 -33.591 1.00 91.31 142 ARG A O 1
ATOM 1105 N N . GLU A 1 143 ? 9.240 -3.416 -32.895 1.00 93.50 143 GLU A N 1
ATOM 1106 C CA . GLU A 1 143 ? 8.700 -3.254 -34.252 1.00 93.50 143 GLU A CA 1
ATOM 1107 C C . GLU A 1 143 ? 9.327 -2.056 -34.980 1.00 93.50 143 GLU A C 1
ATOM 1109 O O . GLU A 1 143 ? 9.680 -2.166 -36.155 1.00 93.50 143 GLU A O 1
ATOM 1114 N N . LYS A 1 144 ? 9.575 -0.941 -34.283 1.00 93.69 144 LYS A N 1
ATOM 1115 C CA . LYS A 1 144 ? 10.286 0.211 -34.856 1.00 93.69 144 LYS A CA 1
ATOM 1116 C C . LYS A 1 144 ? 11.724 -0.142 -35.253 1.00 93.69 144 LYS A C 1
ATOM 1118 O O . LYS A 1 144 ? 12.139 0.189 -36.361 1.00 93.69 144 LYS A O 1
ATOM 1123 N N . VAL A 1 145 ? 12.467 -0.862 -34.407 1.00 92.38 145 VAL A N 1
ATOM 1124 C CA . VAL A 1 145 ? 13.824 -1.354 -34.729 1.00 92.38 145 VAL A CA 1
ATOM 1125 C C . VAL A 1 145 ? 13.793 -2.264 -35.955 1.00 92.38 145 VAL A C 1
ATOM 1127 O O . VAL A 1 145 ? 14.589 -2.097 -36.879 1.00 92.38 145 VAL A O 1
ATOM 1130 N N . LYS A 1 146 ? 12.833 -3.189 -36.017 1.00 93.19 146 LYS A N 1
ATOM 1131 C CA . LYS A 1 146 ? 12.650 -4.085 -37.163 1.00 93.19 146 LYS A CA 1
ATOM 1132 C C . LYS A 1 146 ? 12.374 -3.315 -38.458 1.00 93.19 146 LYS A C 1
ATOM 1134 O O . LYS A 1 146 ? 12.954 -3.646 -39.491 1.00 93.19 146 LYS A O 1
ATOM 1139 N N . GLN A 1 147 ? 11.548 -2.268 -38.409 1.00 90.06 147 GLN A N 1
ATOM 1140 C CA . GLN A 1 147 ? 11.298 -1.388 -39.556 1.00 90.06 147 GLN A CA 1
ATOM 1141 C C . GLN A 1 147 ? 12.553 -0.616 -39.979 1.00 90.06 147 GLN A C 1
ATOM 1143 O O . GLN A 1 147 ? 12.842 -0.548 -41.173 1.00 90.06 147 GLN A O 1
ATOM 1148 N N . LEU A 1 148 ? 13.330 -0.087 -39.029 1.00 91.19 148 LEU A N 1
ATOM 1149 C CA . LEU A 1 148 ? 14.592 0.600 -39.322 1.00 91.19 148 LEU A CA 1
ATOM 1150 C C . LEU A 1 148 ? 15.615 -0.348 -39.963 1.00 91.19 148 LEU A C 1
ATOM 1152 O O . LEU A 1 148 ? 16.214 0.009 -40.979 1.00 91.19 148 LEU A O 1
ATOM 1156 N N . ARG A 1 149 ? 15.762 -1.578 -39.445 1.00 88.56 149 ARG A N 1
ATOM 1157 C CA . ARG A 1 149 ? 16.612 -2.620 -40.053 1.00 88.56 149 ARG A CA 1
ATOM 1158 C C . ARG A 1 149 ? 16.151 -2.959 -41.473 1.00 88.56 149 ARG A C 1
ATOM 1160 O O . ARG A 1 149 ? 16.979 -3.004 -42.382 1.00 88.56 149 ARG A O 1
ATOM 1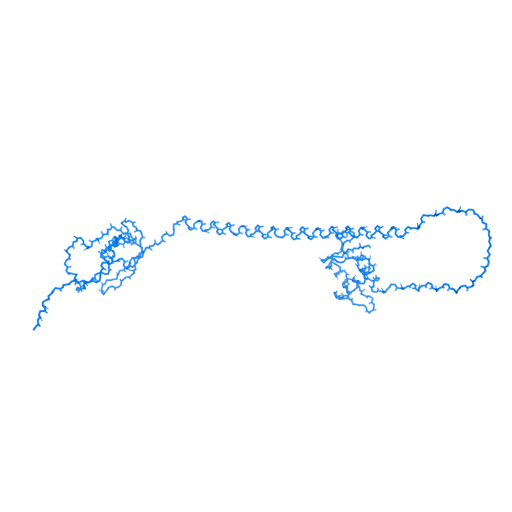167 N N . ALA A 1 150 ? 14.847 -3.136 -41.695 1.00 87.88 150 ALA A N 1
ATOM 1168 C CA . ALA A 1 150 ? 14.293 -3.419 -43.020 1.00 87.88 150 ALA A CA 1
ATOM 1169 C C . ALA A 1 150 ? 14.501 -2.257 -44.009 1.00 87.88 150 ALA A C 1
ATOM 1171 O O . ALA A 1 150 ? 14.910 -2.482 -45.147 1.00 87.88 150 ALA A O 1
ATOM 1172 N N . ALA A 1 151 ? 14.291 -1.011 -43.578 1.00 86.75 151 ALA A N 1
ATOM 1173 C CA . ALA A 1 151 ? 14.529 0.178 -44.396 1.00 86.75 151 ALA A CA 1
ATOM 1174 C C . ALA A 1 151 ? 16.020 0.357 -44.728 1.00 86.75 151 ALA A C 1
ATOM 1176 O O . ALA A 1 151 ? 16.371 0.684 -45.863 1.00 86.75 151 ALA A O 1
ATOM 1177 N N . LYS A 1 152 ? 16.910 0.091 -43.763 1.00 87.94 152 LYS A N 1
ATOM 1178 C CA . LYS A 1 152 ? 18.365 0.119 -43.962 1.00 87.94 152 LYS A CA 1
ATOM 1179 C C . LYS A 1 152 ? 18.808 -0.955 -44.958 1.00 87.94 152 LYS A C 1
ATOM 1181 O O . LYS A 1 152 ? 19.592 -0.646 -45.850 1.00 87.94 152 LYS A O 1
ATOM 1186 N N . ALA A 1 153 ? 18.248 -2.163 -44.867 1.00 84.38 153 ALA A N 1
ATOM 1187 C CA . ALA A 1 153 ? 18.488 -3.241 -45.825 1.00 84.38 153 ALA A CA 1
ATOM 1188 C C . ALA A 1 153 ? 17.952 -2.916 -47.231 1.00 84.38 153 ALA A C 1
ATOM 1190 O O . ALA A 1 153 ? 18.618 -3.196 -48.222 1.00 84.38 153 ALA A O 1
ATOM 1191 N N . ALA A 1 154 ? 16.780 -2.284 -47.343 1.00 77.81 154 ALA A N 1
ATOM 1192 C CA . ALA A 1 154 ? 16.234 -1.848 -48.629 1.00 77.81 154 ALA A CA 1
ATOM 1193 C C . ALA A 1 154 ? 17.078 -0.733 -49.272 1.00 77.81 154 ALA A C 1
ATOM 1195 O O . ALA A 1 154 ? 17.249 -0.711 -50.487 1.00 77.81 154 ALA A O 1
ATOM 1196 N N . ARG A 1 155 ? 17.647 0.169 -48.461 1.00 76.19 155 ARG A N 1
ATOM 1197 C CA . ARG A 1 155 ? 18.538 1.243 -48.925 1.00 76.19 155 ARG A CA 1
ATOM 1198 C C . ARG A 1 155 ? 19.925 0.738 -49.333 1.00 76.19 155 ARG A C 1
ATOM 1200 O O . ARG A 1 155 ? 20.562 1.371 -50.169 1.00 76.19 155 ARG A O 1
ATOM 1207 N N . SER A 1 156 ? 20.399 -0.368 -48.757 1.00 66.69 156 SER A N 1
ATOM 1208 C CA . SER A 1 156 ? 21.663 -1.003 -49.148 1.00 66.69 156 SER A CA 1
ATOM 1209 C C . SER A 1 156 ? 21.527 -1.963 -50.334 1.00 66.69 156 SER A C 1
ATOM 1211 O O . SER A 1 156 ? 22.552 -2.406 -50.856 1.00 66.69 156 SER A O 1
ATOM 1213 N N . GLN A 1 157 ? 20.307 -2.266 -50.802 1.00 58.25 157 GLN A N 1
ATOM 1214 C CA . GLN A 1 157 ? 20.143 -2.965 -52.074 1.00 58.25 157 GLN A CA 1
ATOM 1215 C C . GLN A 1 157 ? 20.469 -2.015 -53.239 1.00 58.25 157 GLN A C 1
ATOM 1217 O O . GLN A 1 157 ? 19.866 -0.944 -53.347 1.00 58.25 157 GLN A O 1
ATOM 1222 N N . PRO A 1 158 ? 21.413 -2.377 -54.129 1.00 59.41 158 PRO A N 1
ATOM 1223 C CA . PRO A 1 158 ? 21.691 -1.586 -55.318 1.00 59.41 158 PRO A CA 1
ATOM 1224 C C . PRO A 1 158 ? 20.440 -1.549 -56.212 1.00 59.41 158 PRO A C 1
ATOM 1226 O O . PRO A 1 158 ? 19.721 -2.550 -56.293 1.00 59.41 158 PRO A O 1
ATOM 1229 N N . PRO A 1 159 ? 20.151 -0.419 -56.888 1.00 63.81 159 PRO A N 1
ATOM 1230 C CA . PRO A 1 159 ? 18.980 -0.317 -57.750 1.00 63.81 159 PRO A CA 1
ATOM 1231 C C . PRO A 1 159 ? 18.995 -1.446 -58.794 1.00 63.81 159 PRO A C 1
ATOM 1233 O O . PRO A 1 159 ? 20.068 -1.768 -59.317 1.00 63.81 159 PRO A O 1
ATOM 1236 N N . PRO A 1 160 ? 17.837 -2.052 -59.121 1.00 59.16 160 PRO A N 1
ATOM 1237 C CA . PRO A 1 160 ? 17.784 -3.156 -60.069 1.00 59.16 160 PRO A CA 1
ATOM 1238 C C . PRO A 1 160 ? 18.366 -2.697 -61.405 1.00 59.16 160 PRO A C 1
ATOM 1240 O O . PRO A 1 160 ? 17.907 -1.714 -61.996 1.00 59.16 160 PRO A O 1
ATOM 1243 N N . ALA A 1 161 ? 19.409 -3.400 -61.848 1.00 57.62 161 ALA A N 1
ATOM 1244 C CA . ALA A 1 161 ? 20.161 -3.099 -63.055 1.00 57.62 161 ALA A CA 1
ATOM 1245 C C . ALA A 1 161 ? 19.210 -2.932 -64.251 1.00 57.62 161 ALA A C 1
ATOM 1247 O O . ALA A 1 161 ? 18.624 -3.895 -64.755 1.00 57.62 161 ALA A O 1
ATOM 1248 N N . LYS A 1 162 ? 19.044 -1.687 -64.714 1.00 57.34 162 LYS A N 1
ATOM 1249 C CA . LYS A 1 162 ? 18.379 -1.406 -65.986 1.00 57.34 162 LYS A CA 1
ATOM 1250 C C . LYS A 1 162 ? 19.212 -2.051 -67.094 1.00 57.34 162 LYS A C 1
ATOM 1252 O O . LYS A 1 162 ? 20.395 -1.755 -67.238 1.00 57.34 162 LYS A O 1
ATOM 1257 N N . LYS A 1 163 ? 18.576 -2.946 -67.854 1.00 58.97 163 LYS A N 1
ATOM 1258 C CA . LYS A 1 163 ? 19.140 -3.621 -69.032 1.00 58.97 163 LYS A CA 1
ATOM 1259 C C . LYS A 1 163 ? 19.808 -2.603 -69.978 1.00 58.97 163 LYS A C 1
ATOM 1261 O O . LYS A 1 163 ? 19.239 -1.526 -70.179 1.00 58.97 163 LYS A O 1
ATOM 1266 N N . PRO A 1 164 ? 20.958 -2.932 -70.594 1.00 46.66 164 PRO A N 1
ATOM 1267 C CA . PRO A 1 164 ? 21.643 -2.022 -71.501 1.00 46.66 164 PRO A CA 1
ATOM 1268 C C . PRO A 1 164 ? 20.822 -1.857 -72.784 1.00 46.66 164 PRO A C 1
ATOM 1270 O O . PRO A 1 164 ? 20.549 -2.821 -73.499 1.00 46.66 164 PRO A O 1
ATOM 1273 N N . ARG A 1 165 ? 20.406 -0.618 -73.062 1.00 43.25 165 ARG A N 1
ATOM 1274 C CA . ARG A 1 165 ? 19.841 -0.219 -74.352 1.00 43.25 165 ARG A CA 1
ATOM 1275 C C . ARG A 1 165 ? 21.000 0.099 -75.297 1.00 43.25 165 ARG A C 1
ATOM 1277 O O . ARG A 1 165 ? 21.933 0.805 -74.932 1.00 43.25 165 ARG A O 1
ATOM 1284 N N . VAL A 1 166 ? 20.911 -0.496 -76.480 1.00 42.91 16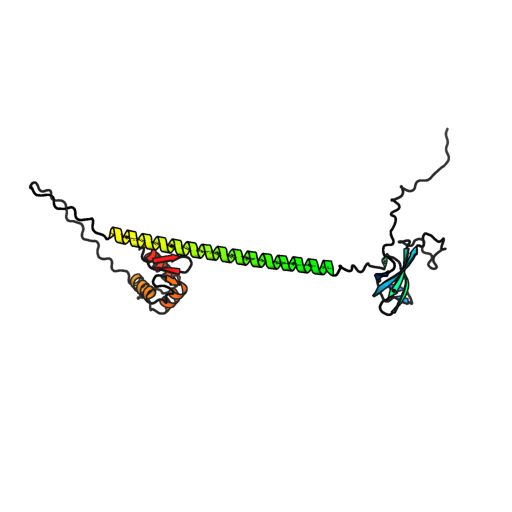6 VAL A N 1
ATOM 1285 C CA . VAL A 1 166 ? 21.887 -0.512 -77.572 1.00 42.91 166 VAL A CA 1
ATOM 1286 C C . VAL A 1 166 ? 22.343 0.893 -77.997 1.00 42.91 166 VAL A C 1
ATOM 1288 O O . VAL A 1 166 ? 21.572 1.849 -77.973 1.00 42.91 166 VAL A O 1
ATOM 1291 N N . ALA A 1 167 ? 23.622 0.934 -78.375 1.00 42.28 167 ALA A N 1
ATOM 1292 C CA . ALA A 1 167 ? 24.482 2.016 -78.848 1.00 42.28 167 ALA A CA 1
ATOM 1293 C C . ALA A 1 167 ? 23.892 3.059 -79.819 1.00 42.28 167 ALA A C 1
ATOM 1295 O O . ALA A 1 167 ? 23.125 2.712 -80.712 1.00 42.28 167 ALA A O 1
ATOM 1296 N N . ALA A 1 168 ? 24.401 4.298 -79.724 1.00 42.84 168 ALA A N 1
ATOM 1297 C CA . ALA A 1 168 ? 25.121 5.016 -80.798 1.00 42.84 168 ALA A CA 1
ATOM 1298 C C . ALA A 1 168 ? 25.572 6.430 -80.330 1.00 42.84 168 ALA A C 1
ATOM 1300 O O . ALA A 1 168 ? 25.007 6.936 -79.362 1.00 42.84 168 ALA A O 1
ATOM 1301 N N . PRO A 1 169 ? 26.613 7.039 -80.944 1.00 58.12 169 PRO A N 1
ATOM 1302 C CA . PRO A 1 169 ? 27.603 7.830 -80.204 1.00 58.12 169 PRO A CA 1
ATOM 1303 C C . PRO A 1 169 ? 27.661 9.339 -80.526 1.00 58.12 169 PRO A C 1
ATOM 1305 O O . PRO A 1 169 ? 27.109 9.809 -81.513 1.00 58.12 169 PRO A O 1
ATOM 1308 N N . ALA A 1 170 ? 28.496 10.009 -79.719 1.00 39.75 170 ALA A N 1
ATOM 1309 C CA . ALA A 1 170 ? 29.204 11.274 -79.947 1.00 39.75 170 ALA A CA 1
ATOM 1310 C C . ALA A 1 170 ? 28.404 12.585 -79.816 1.00 39.75 170 ALA A C 1
ATOM 1312 O O . ALA A 1 170 ? 27.571 12.920 -80.648 1.00 39.75 170 ALA A O 1
ATOM 1313 N N . SER A 1 171 ? 28.784 13.434 -78.855 1.00 35.53 171 SER A N 1
ATOM 1314 C CA . SER A 1 171 ? 29.714 14.542 -79.131 1.00 35.53 171 SER A CA 1
ATOM 1315 C C . SER A 1 171 ? 29.863 15.507 -77.936 1.00 35.53 171 SER A C 1
ATOM 1317 O O . SER A 1 171 ? 28.937 15.705 -77.160 1.00 35.53 171 SER A O 1
ATOM 1319 N N . VAL A 1 172 ? 31.053 16.113 -77.887 1.00 42.00 172 VAL A N 1
ATOM 1320 C CA . VAL A 1 172 ? 31.461 17.367 -77.227 1.00 42.00 172 VAL A CA 1
ATOM 1321 C C . VAL A 1 172 ? 31.715 17.369 -75.713 1.00 42.00 172 VAL A C 1
ATOM 1323 O O . VAL A 1 172 ? 30.890 17.023 -74.876 1.00 42.00 172 VAL A O 1
ATOM 1326 N N . ALA A 1 173 ? 32.941 17.797 -75.421 1.00 45.31 173 ALA A N 1
ATOM 1327 C CA . ALA A 1 173 ? 33.538 18.043 -74.129 1.00 45.31 173 ALA A CA 1
ATOM 1328 C C . ALA A 1 173 ? 32.968 19.297 -73.455 1.00 45.31 173 ALA A C 1
ATOM 1330 O O . ALA A 1 173 ? 32.847 20.334 -74.097 1.00 45.31 173 ALA A O 1
ATOM 1331 N N . GLU A 1 174 ? 32.773 19.229 -72.141 1.00 41.69 174 GLU A N 1
ATOM 1332 C CA . GLU A 1 174 ? 32.875 20.397 -71.273 1.00 41.69 174 GLU A CA 1
ATOM 1333 C C . GLU A 1 174 ? 33.482 19.950 -69.941 1.00 41.69 174 GLU A C 1
ATOM 1335 O O . GLU A 1 174 ? 32.986 19.044 -69.270 1.00 41.69 174 GLU A O 1
ATOM 1340 N N . ALA A 1 175 ? 34.644 20.517 -69.629 1.00 50.53 175 ALA A N 1
ATOM 1341 C CA . ALA A 1 175 ? 35.425 20.208 -68.447 1.00 50.53 175 ALA A CA 1
ATOM 1342 C C . ALA A 1 175 ? 34.716 20.755 -67.200 1.00 50.53 175 ALA A C 1
ATOM 1344 O O . ALA A 1 175 ? 34.768 21.950 -66.919 1.00 50.53 175 ALA A O 1
ATOM 1345 N N . ALA A 1 176 ? 34.072 19.862 -66.449 1.00 49.94 176 ALA A N 1
ATOM 1346 C CA . ALA A 1 176 ? 33.597 20.117 -65.095 1.00 49.94 176 ALA A CA 1
ATOM 1347 C C . ALA A 1 176 ? 34.664 19.665 -64.072 1.00 49.94 176 ALA A C 1
ATOM 1349 O O . ALA A 1 176 ? 35.357 18.670 -64.311 1.00 49.94 176 ALA A O 1
ATOM 1350 N N . PRO A 1 177 ? 34.836 20.396 -62.956 1.00 47.94 177 PRO A N 1
ATOM 1351 C CA . PRO A 1 177 ? 35.933 20.200 -62.013 1.00 47.94 177 PRO A CA 1
ATOM 1352 C C . PRO A 1 177 ? 35.865 18.839 -61.312 1.00 47.94 177 PRO A C 1
ATOM 1354 O O . PRO A 1 177 ? 34.795 18.257 -61.140 1.00 47.94 177 PRO A O 1
ATOM 1357 N N . ALA A 1 178 ? 37.044 18.353 -60.917 1.00 53.28 178 ALA A N 1
ATOM 1358 C CA . ALA A 1 178 ? 37.254 17.083 -60.235 1.00 53.28 178 ALA A CA 1
ATOM 1359 C C . ALA A 1 178 ? 36.226 16.835 -59.110 1.00 53.28 178 ALA A C 1
ATOM 1361 O O . ALA A 1 178 ? 35.899 17.770 -58.371 1.00 53.28 178 ALA A O 1
ATOM 1362 N N . PRO A 1 179 ? 35.736 15.590 -58.943 1.00 60.78 179 PRO A N 1
ATOM 1363 C CA . PRO A 1 179 ? 34.891 15.250 -57.807 1.00 60.78 179 PRO A CA 1
ATOM 1364 C C . PRO A 1 179 ? 35.646 15.585 -56.510 1.00 60.78 179 PRO A C 1
ATOM 1366 O O . PRO A 1 179 ? 36.847 15.300 -56.430 1.00 60.78 179 PRO A O 1
ATOM 1369 N N . PRO A 1 180 ? 34.989 16.196 -55.504 1.00 59.06 180 PRO A N 1
ATOM 1370 C CA . PRO A 1 180 ? 35.626 16.411 -54.215 1.00 59.06 180 PRO A CA 1
ATOM 1371 C C . PRO A 1 180 ? 36.134 15.060 -53.690 1.00 59.06 180 PRO A C 1
ATOM 1373 O O . PRO A 1 180 ? 35.451 14.044 -53.878 1.00 59.06 180 PRO A O 1
ATOM 1376 N N . PRO A 1 181 ? 37.330 15.018 -53.077 1.00 56.03 181 PRO A N 1
ATOM 1377 C CA . PRO A 1 181 ? 37.853 13.787 -52.505 1.00 56.03 181 PRO A CA 1
ATOM 1378 C C . PRO A 1 181 ? 36.807 13.192 -51.549 1.00 56.03 181 PRO A C 1
ATOM 1380 O O . PRO A 1 181 ? 36.114 13.956 -50.866 1.00 56.03 181 PRO A O 1
ATOM 1383 N N . PRO A 1 182 ? 36.656 11.853 -51.506 1.00 59.94 182 PRO A N 1
ATOM 1384 C CA . PRO A 1 182 ? 35.777 11.226 -50.529 1.00 59.94 182 PRO A CA 1
ATOM 1385 C C . PRO A 1 182 ? 36.153 11.752 -49.137 1.00 59.94 182 PRO A C 1
ATOM 1387 O O . PRO A 1 182 ? 37.350 11.910 -48.866 1.00 59.94 182 PRO A O 1
ATOM 1390 N N . PRO A 1 183 ? 35.169 12.073 -48.274 1.00 55.69 183 PRO A N 1
ATOM 1391 C CA . PRO A 1 183 ? 35.471 12.530 -46.926 1.00 55.69 183 PRO A CA 1
ATOM 1392 C C . PRO A 1 183 ? 36.415 11.513 -46.271 1.00 55.69 183 PRO A C 1
ATOM 1394 O O . PRO A 1 183 ? 36.245 10.308 -46.502 1.00 55.69 183 PRO A O 1
ATOM 1397 N N . PRO A 1 184 ? 37.428 11.966 -45.509 1.00 50.78 184 PRO A N 1
ATOM 1398 C CA . PRO A 1 184 ? 38.321 11.047 -44.822 1.00 50.78 184 PRO A CA 1
ATOM 1399 C C . PRO A 1 184 ? 37.457 10.095 -44.002 1.00 50.78 184 PRO A C 1
ATOM 1401 O O . PRO A 1 184 ? 36.490 10.529 -43.374 1.00 50.78 184 PRO A O 1
ATOM 1404 N N . VAL A 1 185 ? 37.766 8.799 -44.068 1.00 56.50 185 VAL A N 1
ATOM 1405 C CA . VAL A 1 185 ? 37.157 7.784 -43.208 1.00 56.50 185 VAL A CA 1
ATOM 1406 C C . VAL A 1 185 ? 37.376 8.276 -41.784 1.00 56.50 185 VAL A C 1
ATOM 1408 O O . VAL A 1 185 ? 38.497 8.223 -41.287 1.00 56.50 185 VAL A O 1
ATOM 1411 N N . ALA A 1 186 ? 36.347 8.881 -41.192 1.00 54.69 186 ALA A N 1
ATOM 1412 C CA . ALA A 1 186 ? 36.417 9.394 -39.840 1.00 54.69 186 ALA A CA 1
ATOM 1413 C C . ALA A 1 186 ? 36.665 8.174 -38.961 1.00 54.69 186 ALA A C 1
ATOM 1415 O O . ALA A 1 186 ? 35.801 7.301 -38.857 1.00 54.69 186 ALA A O 1
ATOM 1416 N N . GLU A 1 187 ? 37.884 8.057 -38.437 1.00 61.56 187 GLU A N 1
ATOM 1417 C CA . GLU A 1 187 ? 38.205 7.017 -37.475 1.00 61.56 187 GLU A CA 1
ATOM 1418 C C . GLU A 1 187 ? 37.190 7.125 -36.342 1.00 61.56 187 GLU A C 1
ATOM 1420 O O . GLU A 1 187 ? 36.997 8.195 -35.760 1.00 61.56 187 GLU A O 1
ATOM 1425 N N . GLU A 1 188 ? 36.474 6.026 -36.101 1.00 67.00 188 GLU A N 1
ATOM 1426 C CA . GLU A 1 188 ? 35.479 5.956 -35.042 1.00 67.00 188 GLU A CA 1
ATOM 1427 C C . GLU A 1 188 ? 36.175 6.352 -33.731 1.00 67.00 188 GLU A C 1
ATOM 1429 O O . GLU A 1 188 ? 37.208 5.753 -33.401 1.00 67.00 188 GLU A O 1
ATOM 1434 N N . PRO A 1 189 ? 35.678 7.375 -33.010 1.00 79.56 189 PRO A N 1
ATOM 1435 C CA . PRO A 1 189 ? 36.352 7.866 -31.818 1.00 79.56 189 PRO A CA 1
ATOM 1436 C C . PRO A 1 189 ? 36.535 6.708 -30.836 1.00 79.56 189 PRO A C 1
ATOM 1438 O O . PRO A 1 189 ? 35.633 5.882 -30.660 1.00 79.56 189 PRO A O 1
ATOM 1441 N N . ALA A 1 190 ? 37.718 6.629 -30.220 1.00 82.31 190 ALA A N 1
ATOM 1442 C CA . ALA A 1 190 ? 38.124 5.496 -29.385 1.00 82.31 190 ALA A CA 1
ATOM 1443 C C . ALA A 1 190 ? 37.084 5.152 -28.303 1.00 82.31 190 ALA A C 1
ATOM 1445 O O . ALA A 1 190 ? 36.883 3.979 -27.994 1.00 82.31 190 ALA A O 1
ATOM 1446 N N . ASP A 1 191 ? 36.368 6.161 -27.810 1.00 81.38 191 ASP A N 1
ATOM 1447 C CA . ASP A 1 191 ? 35.321 6.055 -26.794 1.00 81.38 191 ASP A CA 1
ATOM 1448 C C . ASP A 1 191 ? 34.077 5.313 -27.305 1.00 81.38 191 ASP A C 1
ATOM 1450 O O . ASP A 1 191 ? 33.490 4.503 -26.590 1.00 81.38 191 ASP A O 1
ATOM 1454 N N . VAL A 1 192 ? 33.694 5.528 -28.568 1.00 83.31 192 VAL A N 1
ATOM 1455 C CA . VAL A 1 192 ? 32.557 4.839 -29.204 1.00 83.31 192 VAL A CA 1
ATOM 1456 C C . VAL A 1 192 ? 32.924 3.389 -29.514 1.00 83.31 192 VAL A C 1
ATOM 1458 O O . VAL A 1 192 ? 32.137 2.477 -29.247 1.00 83.31 192 VAL A O 1
ATOM 1461 N N . LYS A 1 193 ? 34.160 3.151 -29.969 1.00 86.19 193 LYS A N 1
ATOM 1462 C CA . LYS A 1 193 ? 34.696 1.797 -30.166 1.00 86.19 193 LYS A CA 1
ATOM 1463 C C . LYS A 1 193 ? 34.776 1.020 -28.848 1.00 86.19 193 LYS A C 1
ATOM 1465 O O . LYS A 1 193 ? 34.420 -0.158 -28.807 1.00 86.19 193 LYS A O 1
ATOM 1470 N N . TRP A 1 194 ? 35.212 1.677 -27.775 1.00 89.38 194 TRP A N 1
ATOM 1471 C CA . TRP A 1 194 ? 35.219 1.114 -26.428 1.00 89.38 194 TRP A CA 1
ATOM 1472 C C . TRP A 1 194 ? 33.797 0.790 -25.955 1.00 89.38 194 TRP A C 1
ATOM 1474 O O . TRP A 1 194 ? 33.541 -0.350 -25.571 1.00 89.38 194 TRP A O 1
ATOM 1484 N N . MET A 1 195 ? 32.843 1.716 -26.102 1.00 87.50 195 MET A N 1
ATOM 1485 C CA . MET A 1 195 ? 31.437 1.490 -25.744 1.00 87.50 195 MET A CA 1
ATOM 1486 C C . MET A 1 195 ? 30.789 0.343 -26.517 1.00 87.50 195 MET A C 1
ATOM 1488 O O . MET A 1 195 ? 30.011 -0.420 -25.947 1.00 87.50 195 MET A O 1
ATOM 1492 N N . ARG A 1 196 ? 31.131 0.153 -27.795 1.00 85.75 196 ARG A N 1
ATOM 1493 C CA . ARG A 1 196 ? 30.703 -1.034 -28.551 1.00 85.75 196 ARG A CA 1
ATOM 1494 C C . ARG A 1 196 ? 31.287 -2.326 -27.983 1.00 85.75 196 ARG A C 1
ATOM 1496 O O . ARG A 1 196 ? 30.586 -3.333 -27.953 1.00 85.75 196 ARG A O 1
ATOM 1503 N N . GLY A 1 197 ? 32.530 -2.299 -27.503 1.00 87.19 197 GLY A N 1
ATOM 1504 C CA . GLY A 1 197 ? 33.143 -3.415 -26.778 1.00 87.19 197 GLY A CA 1
ATOM 1505 C C . GLY A 1 197 ? 32.443 -3.711 -25.448 1.00 87.19 197 GLY A C 1
ATOM 1506 O O . GLY A 1 197 ? 32.165 -4.870 -25.149 1.00 87.19 197 GLY A O 1
ATOM 1507 N N . VAL A 1 198 ? 32.078 -2.673 -24.694 1.00 87.25 198 VAL A N 1
ATOM 1508 C CA . VAL A 1 198 ? 31.304 -2.799 -23.448 1.00 87.25 198 VAL A CA 1
ATOM 1509 C C . VAL A 1 198 ? 29.918 -3.384 -23.725 1.00 87.25 198 VAL A C 1
ATOM 1511 O O . VAL A 1 198 ? 29.529 -4.361 -23.091 1.00 87.25 198 VAL A O 1
ATOM 1514 N N . LEU A 1 199 ? 29.204 -2.868 -24.730 1.00 87.06 199 LEU A N 1
ATOM 1515 C CA . LEU A 1 199 ? 27.918 -3.413 -25.177 1.00 87.06 199 LEU A CA 1
ATOM 1516 C C . LEU A 1 199 ? 28.046 -4.875 -25.628 1.00 87.06 199 LEU A C 1
ATOM 1518 O O . LEU A 1 199 ? 27.138 -5.669 -25.387 1.00 87.06 199 LEU A O 1
ATOM 1522 N N . ALA A 1 200 ? 29.157 -5.250 -26.273 1.00 84.75 200 ALA A N 1
ATOM 1523 C CA . ALA A 1 200 ? 29.459 -6.623 -26.683 1.00 84.75 200 ALA A CA 1
ATOM 1524 C C . ALA A 1 200 ? 29.657 -7.580 -25.496 1.00 84.75 200 ALA A C 1
ATOM 1526 O O . ALA A 1 200 ? 29.221 -8.727 -25.572 1.00 84.75 200 ALA A O 1
ATOM 1527 N N . ALA A 1 201 ? 30.290 -7.107 -24.422 1.00 82.69 201 ALA A N 1
ATOM 1528 C CA . ALA A 1 201 ? 30.641 -7.906 -23.250 1.00 82.69 201 ALA A CA 1
ATOM 1529 C C . ALA A 1 201 ? 29.570 -7.910 -22.145 1.00 82.69 201 ALA A C 1
ATOM 1531 O O . ALA A 1 201 ? 29.593 -8.791 -21.285 1.00 82.69 201 ALA A O 1
ATOM 1532 N N . ALA A 1 202 ? 28.651 -6.940 -22.144 1.00 84.88 202 ALA A N 1
ATOM 1533 C CA . ALA A 1 202 ? 27.614 -6.829 -21.127 1.00 84.88 202 ALA A CA 1
ATOM 1534 C C . ALA A 1 202 ? 26.692 -8.065 -21.117 1.00 84.88 202 ALA A C 1
ATOM 1536 O O . ALA A 1 202 ? 26.315 -8.551 -22.190 1.00 84.88 202 ALA A O 1
ATOM 1537 N N . PRO A 1 203 ? 26.311 -8.580 -19.931 1.00 78.19 203 PRO A N 1
ATOM 1538 C CA . PRO A 1 203 ? 25.411 -9.720 -19.828 1.00 78.19 203 PRO A CA 1
ATOM 1539 C C . PRO A 1 203 ? 24.028 -9.351 -20.374 1.00 78.19 203 PRO A C 1
ATOM 1541 O O . PRO A 1 203 ? 23.509 -8.266 -20.112 1.00 78.19 203 PRO A O 1
ATOM 1544 N N . ARG A 1 204 ? 23.446 -10.255 -21.171 1.00 80.25 204 ARG A N 1
ATOM 1545 C CA . ARG A 1 204 ? 22.222 -9.997 -21.939 1.00 80.25 204 ARG A CA 1
ATOM 1546 C C . ARG A 1 204 ? 21.150 -11.028 -21.632 1.00 80.25 204 ARG A C 1
ATOM 1548 O O . ARG A 1 204 ? 21.422 -12.225 -21.694 1.00 80.25 204 ARG A O 1
ATOM 1555 N N . GLU A 1 205 ? 19.924 -10.572 -21.389 1.00 71.62 205 GLU A N 1
ATOM 1556 C CA . GLU A 1 205 ? 18.747 -11.454 -21.335 1.00 71.62 205 GLU A CA 1
ATOM 1557 C C . GLU A 1 205 ? 18.281 -11.877 -22.736 1.00 71.62 205 GLU A C 1
ATOM 1559 O O . GLU A 1 205 ? 17.655 -12.923 -22.906 1.00 71.62 205 GLU A O 1
ATOM 1564 N N . SER A 1 206 ? 18.592 -11.085 -23.766 1.00 73.69 206 SER A N 1
ATOM 1565 C CA . SER A 1 206 ? 18.293 -11.412 -25.161 1.00 73.69 206 SER A CA 1
ATOM 1566 C C . SER A 1 206 ? 19.363 -10.824 -26.093 1.00 73.69 206 SER A C 1
ATOM 1568 O O . SER A 1 206 ? 20.042 -9.874 -25.711 1.00 73.69 206 SER A O 1
ATOM 1570 N N . PRO A 1 207 ? 19.574 -11.368 -27.306 1.00 73.69 207 PRO A N 1
ATOM 1571 C CA . PRO A 1 207 ? 20.721 -11.000 -28.144 1.00 73.69 207 PRO A CA 1
ATOM 1572 C C . PRO A 1 207 ? 20.782 -9.506 -28.499 1.00 73.69 207 PRO A C 1
ATOM 1574 O O . PRO A 1 207 ? 21.882 -8.985 -28.695 1.00 73.69 207 PRO A O 1
ATOM 1577 N N . ASP A 1 208 ? 19.628 -8.835 -28.531 1.00 78.38 208 ASP A N 1
ATOM 1578 C CA . ASP A 1 208 ? 19.480 -7.419 -28.872 1.00 78.38 208 ASP A CA 1
ATOM 1579 C C . ASP A 1 208 ? 19.205 -6.513 -27.650 1.00 78.38 208 ASP A C 1
ATOM 1581 O O . ASP A 1 208 ? 19.070 -5.307 -27.841 1.00 78.38 208 ASP A O 1
ATOM 1585 N N . GLU A 1 209 ? 19.114 -7.039 -26.419 1.00 84.31 209 GLU A N 1
ATOM 1586 C CA . GLU A 1 209 ? 18.789 -6.247 -25.216 1.00 84.31 209 GLU A CA 1
ATOM 1587 C C . GLU A 1 209 ? 19.889 -6.320 -24.162 1.00 84.31 209 GLU A C 1
ATOM 1589 O O . GLU A 1 209 ? 20.334 -7.401 -23.771 1.00 84.31 209 GLU A O 1
ATOM 1594 N N . VAL A 1 210 ? 20.271 -5.151 -23.659 1.00 85.88 210 VAL A N 1
ATOM 1595 C CA . VAL A 1 210 ? 21.203 -4.989 -22.549 1.00 85.88 210 VAL A CA 1
ATOM 1596 C C . VAL A 1 210 ? 20.528 -4.126 -21.490 1.00 85.88 210 VAL A C 1
ATOM 1598 O O . VAL A 1 210 ? 20.068 -3.022 -21.782 1.00 85.88 210 VAL A O 1
ATOM 1601 N N . ASP A 1 211 ? 20.443 -4.626 -20.264 1.00 87.00 211 ASP A N 1
ATOM 1602 C CA . ASP A 1 211 ? 19.942 -3.840 -19.138 1.00 87.00 211 ASP A CA 1
ATOM 1603 C C . ASP A 1 211 ? 20.909 -2.682 -18.807 1.00 87.00 211 ASP A C 1
ATOM 1605 O O . ASP A 1 211 ? 22.128 -2.858 -18.893 1.00 87.00 211 ASP A O 1
ATOM 1609 N N . LEU A 1 212 ? 20.399 -1.485 -18.476 1.00 85.12 212 LEU A N 1
ATOM 1610 C CA . LEU A 1 212 ? 21.263 -0.314 -18.239 1.00 85.12 212 LEU A CA 1
ATOM 1611 C C . LEU A 1 212 ? 22.196 -0.535 -17.043 1.00 85.12 212 LEU A C 1
ATOM 1613 O O . LEU A 1 212 ? 23.351 -0.116 -17.099 1.00 85.12 212 LEU A O 1
ATOM 1617 N N . GLU A 1 213 ? 21.719 -1.171 -15.969 1.00 85.06 213 GLU A N 1
ATOM 1618 C CA . GLU A 1 213 ? 22.547 -1.413 -14.783 1.00 85.06 213 GLU A CA 1
ATOM 1619 C C . GLU A 1 213 ? 23.630 -2.446 -15.086 1.00 85.06 213 GLU A C 1
ATOM 1621 O O . GLU A 1 213 ? 24.802 -2.238 -14.762 1.00 85.06 213 GLU A O 1
ATOM 1626 N N . ALA A 1 214 ? 23.265 -3.514 -15.796 1.00 85.00 214 ALA A N 1
ATOM 1627 C CA . ALA A 1 214 ? 24.218 -4.496 -16.303 1.00 85.00 214 ALA A CA 1
ATOM 1628 C C . ALA A 1 214 ? 25.270 -3.868 -17.234 1.00 85.00 214 ALA A C 1
ATOM 1630 O O . ALA A 1 214 ? 26.446 -4.241 -17.191 1.00 85.00 214 ALA A O 1
ATOM 1631 N N . LEU A 1 215 ? 24.867 -2.896 -18.056 1.00 86.75 215 LEU A N 1
ATOM 1632 C CA . LEU A 1 215 ? 25.766 -2.159 -18.936 1.00 86.75 215 LEU A CA 1
ATOM 1633 C C . LEU A 1 215 ? 26.751 -1.293 -18.145 1.00 86.75 215 LEU A C 1
ATOM 1635 O O . LEU A 1 215 ? 27.939 -1.307 -18.458 1.00 86.75 215 LEU A O 1
ATOM 1639 N N . PHE A 1 216 ? 26.297 -0.567 -17.120 1.00 87.44 216 PHE A N 1
ATOM 1640 C CA . PHE A 1 216 ? 27.198 0.217 -16.270 1.00 87.44 216 PHE A CA 1
ATOM 1641 C C . PHE A 1 216 ? 28.155 -0.677 -15.482 1.00 87.44 216 PHE A C 1
ATOM 1643 O O . PHE A 1 216 ? 29.345 -0.375 -15.396 1.00 87.44 216 PHE A O 1
ATOM 1650 N N . ALA A 1 217 ? 27.678 -1.814 -14.974 1.00 86.75 217 ALA A N 1
ATOM 1651 C CA . ALA A 1 217 ? 28.536 -2.802 -14.329 1.00 86.75 217 ALA A CA 1
ATOM 1652 C C . ALA A 1 217 ? 29.614 -3.333 -15.294 1.00 86.75 217 ALA A C 1
ATOM 1654 O O . ALA A 1 217 ? 30.781 -3.448 -14.919 1.00 86.75 217 ALA A O 1
ATOM 1655 N N . ALA A 1 218 ? 29.254 -3.593 -16.555 1.00 86.44 218 ALA A N 1
ATOM 1656 C CA . ALA A 1 218 ? 30.205 -3.989 -17.592 1.00 86.44 218 ALA A CA 1
ATOM 1657 C C . ALA A 1 218 ? 31.175 -2.854 -17.970 1.00 86.44 218 ALA A C 1
ATOM 1659 O O . ALA A 1 218 ? 32.362 -3.108 -18.169 1.00 86.44 218 ALA A O 1
ATOM 1660 N N . ALA A 1 219 ? 30.706 -1.604 -18.018 1.00 86.50 219 ALA A N 1
ATOM 1661 C CA . ALA A 1 219 ? 31.538 -0.431 -18.277 1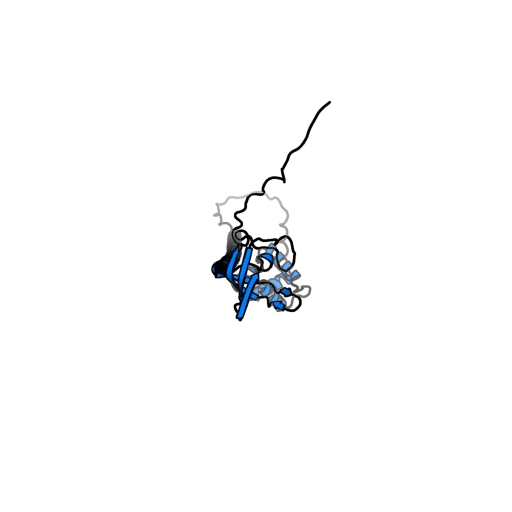.00 86.50 219 ALA A CA 1
ATOM 1662 C C . ALA A 1 219 ? 32.596 -0.239 -17.182 1.00 86.50 219 ALA A C 1
ATOM 1664 O O . ALA A 1 219 ? 33.739 0.079 -17.482 1.00 86.50 219 ALA A O 1
ATOM 1665 N N . LEU A 1 220 ? 32.254 -0.499 -15.918 1.00 86.75 220 LEU A N 1
ATOM 1666 C CA . LEU A 1 220 ? 33.209 -0.467 -14.806 1.00 86.75 220 LEU A CA 1
ATOM 1667 C C . LEU A 1 220 ? 34.247 -1.597 -14.877 1.00 86.75 220 LEU A C 1
ATOM 1669 O O . LEU A 1 220 ? 35.371 -1.424 -14.409 1.00 86.75 220 LEU A O 1
ATOM 1673 N N . ALA A 1 221 ? 33.893 -2.740 -15.469 1.00 84.75 221 ALA A N 1
ATOM 1674 C CA . ALA A 1 221 ? 34.792 -3.882 -15.619 1.00 84.75 221 ALA A CA 1
ATOM 1675 C C . ALA A 1 221 ? 35.807 -3.722 -16.769 1.00 84.75 221 ALA A C 1
ATOM 1677 O O . ALA A 1 221 ? 36.842 -4.391 -16.763 1.00 84.75 221 ALA A O 1
ATOM 1678 N N . VAL A 1 222 ? 35.536 -2.852 -17.749 1.00 83.94 222 VAL A N 1
ATOM 1679 C CA . VAL A 1 222 ? 36.418 -2.609 -18.901 1.00 83.94 222 VAL A CA 1
ATOM 1680 C C . VAL A 1 222 ? 37.110 -1.247 -18.744 1.00 83.94 222 VAL A C 1
ATOM 1682 O O . VAL A 1 222 ? 36.430 -0.222 -18.693 1.00 83.94 222 VAL A O 1
ATOM 1685 N N . PRO A 1 223 ? 38.454 -1.180 -18.709 1.00 81.56 223 PRO A N 1
ATOM 1686 C CA . PRO A 1 223 ? 39.151 0.096 -18.554 1.00 81.56 223 PRO A CA 1
ATOM 1687 C C . PRO A 1 223 ? 38.844 1.038 -19.737 1.00 81.56 223 PRO A C 1
ATOM 1689 O O . PRO A 1 223 ? 38.865 0.572 -20.883 1.00 81.56 223 PRO A O 1
ATOM 1692 N N . PRO A 1 224 ? 38.564 2.335 -19.488 1.00 84.06 224 PRO A N 1
ATOM 1693 C CA . PRO A 1 224 ? 38.323 3.296 -20.556 1.00 84.06 224 PRO A CA 1
ATOM 1694 C C . PRO A 1 224 ? 39.600 3.569 -21.356 1.00 84.06 224 PRO A C 1
ATOM 1696 O O . PRO A 1 224 ? 40.709 3.441 -20.822 1.00 84.06 224 PRO A O 1
ATOM 1699 N N . PRO A 1 225 ? 39.477 4.014 -22.617 1.00 83.88 225 PRO A N 1
ATOM 1700 C CA . PRO A 1 225 ? 40.599 4.590 -23.342 1.00 83.88 225 PRO A CA 1
ATOM 1701 C C . PRO A 1 225 ? 41.112 5.871 -22.649 1.00 83.88 225 PRO A C 1
ATOM 1703 O O . PRO A 1 225 ? 40.366 6.548 -21.935 1.00 83.88 225 PRO A O 1
ATOM 1706 N N . PRO A 1 226 ? 42.393 6.232 -22.843 1.00 76.94 226 PRO A N 1
ATOM 1707 C CA . PRO A 1 226 ? 42.977 7.420 -22.227 1.00 76.94 226 PRO A CA 1
ATOM 1708 C C . PRO A 1 226 ? 42.239 8.687 -22.682 1.00 76.94 226 PRO A C 1
ATOM 1710 O O . PRO A 1 226 ? 42.248 9.019 -23.864 1.00 76.94 226 PRO A O 1
ATOM 1713 N N . GLY A 1 227 ? 41.621 9.394 -21.731 1.00 76.00 227 GLY A N 1
ATOM 1714 C CA . GLY A 1 227 ? 40.813 10.594 -21.987 1.00 76.00 227 GLY A CA 1
ATOM 1715 C C . GLY A 1 227 ? 39.297 10.387 -21.875 1.00 76.00 227 GLY A C 1
ATOM 1716 O O . GLY A 1 227 ? 38.576 11.380 -21.825 1.00 76.00 227 GLY A O 1
ATOM 1717 N N . ALA A 1 228 ? 38.823 9.142 -21.762 1.00 78.69 228 ALA A N 1
ATOM 1718 C CA . ALA A 1 228 ? 37.424 8.822 -21.478 1.00 78.69 228 ALA A CA 1
ATOM 1719 C C . ALA A 1 228 ? 37.180 8.565 -19.988 1.00 78.69 228 ALA A C 1
ATOM 1721 O O . ALA A 1 228 ? 38.081 8.134 -19.262 1.00 78.69 228 ALA A O 1
ATOM 1722 N N . SER A 1 229 ? 35.942 8.788 -19.542 1.00 80.50 229 SER A N 1
ATOM 1723 C CA . SER A 1 229 ? 35.488 8.388 -18.211 1.00 80.50 229 SER A CA 1
ATOM 1724 C C . SER A 1 229 ? 34.400 7.318 -18.284 1.00 80.50 229 SER A C 1
ATOM 1726 O O . SER A 1 229 ? 33.597 7.283 -19.217 1.00 80.50 229 SER A O 1
ATOM 1728 N N . ASN A 1 230 ? 34.384 6.445 -17.274 1.00 83.44 230 ASN A N 1
ATOM 1729 C CA . ASN A 1 230 ? 33.380 5.386 -17.107 1.00 83.44 230 ASN A CA 1
ATOM 1730 C C . ASN A 1 230 ? 32.219 5.828 -16.207 1.00 83.44 230 ASN A C 1
ATOM 1732 O O . ASN A 1 230 ? 31.449 4.992 -15.736 1.00 83.44 230 ASN A O 1
ATOM 1736 N N . ASP A 1 231 ? 32.105 7.129 -15.933 1.00 86.38 231 ASP A N 1
ATOM 1737 C CA . ASP A 1 231 ? 31.022 7.660 -15.116 1.00 86.38 231 ASP A CA 1
ATOM 1738 C C . ASP A 1 231 ? 29.682 7.487 -15.833 1.00 86.38 231 ASP A C 1
ATOM 1740 O O . ASP A 1 231 ? 29.588 7.579 -17.060 1.00 86.38 231 ASP A O 1
ATOM 1744 N N . GLU A 1 232 ? 28.616 7.308 -15.057 1.00 85.00 232 GLU A N 1
ATOM 1745 C CA . GLU A 1 232 ? 27.260 7.075 -15.568 1.00 85.00 232 GLU A CA 1
ATOM 1746 C C . GLU A 1 232 ? 26.827 8.141 -16.593 1.00 85.00 232 GLU A C 1
ATOM 1748 O O . GLU A 1 232 ? 26.204 7.835 -17.610 1.00 85.00 232 GLU A O 1
ATOM 1753 N N . ALA A 1 233 ? 27.211 9.400 -16.359 1.00 86.19 233 ALA A N 1
ATOM 1754 C CA . ALA A 1 233 ? 26.930 10.516 -17.256 1.00 86.19 233 ALA A CA 1
ATOM 1755 C C . ALA A 1 233 ? 27.681 10.414 -18.596 1.00 86.19 233 ALA A C 1
ATOM 1757 O O . ALA A 1 233 ? 27.088 10.673 -19.642 1.00 86.19 233 ALA A O 1
ATOM 1758 N N . ALA A 1 234 ? 28.952 10.006 -18.582 1.00 85.94 234 ALA A N 1
ATOM 1759 C CA . ALA A 1 234 ? 29.764 9.860 -19.790 1.00 85.94 234 ALA A CA 1
ATOM 1760 C C . ALA A 1 234 ? 29.311 8.661 -20.633 1.00 85.94 234 ALA A C 1
ATOM 1762 O O . ALA A 1 234 ? 29.187 8.758 -21.854 1.00 85.94 234 ALA A O 1
ATOM 1763 N N . VAL A 1 235 ? 28.962 7.553 -19.976 1.00 87.38 235 VAL A N 1
ATOM 1764 C CA . VAL A 1 235 ? 28.387 6.372 -20.631 1.00 87.38 235 VAL A CA 1
ATOM 1765 C C . VAL A 1 235 ? 27.024 6.702 -21.258 1.00 87.38 235 VAL A C 1
ATOM 1767 O O . VAL A 1 235 ? 26.757 6.291 -22.389 1.00 87.38 235 VAL A O 1
ATOM 1770 N N . ARG A 1 236 ? 26.177 7.502 -20.590 1.00 88.31 236 ARG A N 1
ATOM 1771 C CA . ARG A 1 236 ? 24.917 8.002 -21.175 1.00 88.31 236 ARG A CA 1
ATOM 1772 C C . ARG A 1 236 ? 25.137 8.937 -22.365 1.00 88.31 236 ARG A C 1
ATOM 1774 O O . ARG A 1 236 ? 24.414 8.813 -23.350 1.00 88.31 236 ARG A O 1
ATOM 1781 N N . ASP A 1 237 ? 26.124 9.828 -22.309 1.00 89.50 237 ASP A N 1
ATOM 1782 C CA . ASP A 1 237 ? 26.468 10.712 -23.433 1.00 89.50 237 ASP A CA 1
ATOM 1783 C C . ASP A 1 237 ? 26.918 9.907 -24.666 1.00 89.50 237 ASP A C 1
ATOM 1785 O O . ASP A 1 237 ? 26.477 10.159 -25.790 1.00 89.50 237 ASP A O 1
ATOM 1789 N N . LEU A 1 238 ? 27.730 8.865 -24.462 1.00 87.06 238 LEU A N 1
ATOM 1790 C CA . LEU A 1 238 ? 28.157 7.967 -25.538 1.00 87.06 238 LEU A CA 1
ATOM 1791 C C . LEU A 1 238 ? 27.007 7.114 -26.093 1.00 87.06 238 LEU A C 1
ATOM 1793 O O . LEU A 1 238 ? 26.937 6.907 -27.306 1.00 87.06 238 LEU A O 1
ATOM 1797 N N . LEU A 1 239 ? 26.079 6.659 -25.243 1.00 88.56 239 LEU A N 1
ATOM 1798 C CA . LEU A 1 239 ? 24.841 6.012 -25.694 1.00 88.56 239 LEU A CA 1
ATOM 1799 C C . LEU A 1 239 ? 23.987 6.960 -26.542 1.00 88.56 239 LEU A C 1
ATOM 1801 O O . LEU A 1 239 ? 23.482 6.536 -27.576 1.00 88.56 239 LEU A O 1
ATOM 1805 N N . GLY A 1 240 ? 23.885 8.238 -26.163 1.00 87.44 240 GLY A N 1
ATOM 1806 C CA . GLY A 1 240 ? 23.179 9.256 -26.945 1.00 87.44 240 GLY A CA 1
ATOM 1807 C C . GLY A 1 240 ? 23.801 9.490 -28.327 1.00 87.44 240 GLY A C 1
ATOM 1808 O O . GLY A 1 240 ? 23.080 9.617 -29.316 1.00 87.44 240 GLY A O 1
ATOM 1809 N N . LYS A 1 241 ? 25.137 9.465 -28.432 1.00 87.62 241 LYS A N 1
ATOM 1810 C CA . LYS A 1 241 ? 25.844 9.519 -29.728 1.00 87.62 241 LYS A CA 1
ATOM 1811 C C . LYS A 1 241 ? 25.540 8.290 -30.588 1.00 87.62 241 LYS A C 1
ATOM 1813 O O . LYS A 1 241 ? 25.190 8.427 -31.756 1.00 87.62 241 LYS A O 1
ATOM 1818 N N . LEU A 1 242 ? 25.594 7.095 -29.997 1.00 85.62 242 LEU A N 1
ATOM 1819 C CA . LEU A 1 242 ? 25.240 5.849 -30.684 1.00 85.62 242 LEU A CA 1
ATOM 1820 C C . LEU A 1 242 ? 23.752 5.795 -31.083 1.00 85.62 242 LEU A C 1
ATOM 1822 O O . LEU A 1 242 ? 23.415 5.165 -32.088 1.00 85.62 242 LEU A O 1
ATOM 1826 N N . GLU A 1 243 ? 22.863 6.437 -30.326 1.00 87.19 243 GLU A N 1
ATOM 1827 C CA . GLU A 1 243 ? 21.442 6.574 -30.662 1.00 87.19 243 GLU A CA 1
ATOM 1828 C C . GLU A 1 243 ? 21.231 7.529 -31.843 1.00 87.19 243 GLU A C 1
ATOM 1830 O O . GLU A 1 243 ? 20.492 7.198 -32.773 1.00 87.19 243 GLU A O 1
ATOM 1835 N N . ALA A 1 244 ? 21.951 8.655 -31.884 1.00 85.25 244 ALA A N 1
ATOM 1836 C CA . ALA A 1 244 ? 21.956 9.562 -33.035 1.00 85.25 244 ALA A CA 1
ATOM 1837 C C . ALA A 1 244 ? 22.441 8.864 -34.323 1.00 85.25 244 ALA A C 1
ATOM 1839 O O . ALA A 1 244 ? 21.880 9.076 -35.402 1.00 85.25 244 ALA A O 1
ATOM 1840 N N . ASP A 1 245 ? 23.407 7.951 -34.194 1.00 82.56 245 ASP A N 1
ATOM 1841 C CA . ASP A 1 245 ? 23.916 7.118 -35.289 1.00 82.56 245 ASP A CA 1
ATOM 1842 C C . ASP A 1 245 ? 23.020 5.905 -35.621 1.00 82.56 245 ASP A C 1
ATOM 1844 O O . ASP A 1 245 ? 23.373 5.077 -36.469 1.00 82.56 245 ASP A O 1
ATOM 1848 N N . ASN A 1 246 ? 21.843 5.782 -34.991 1.00 84.19 246 ASN A N 1
ATOM 1849 C CA . ASN A 1 246 ? 20.914 4.651 -35.125 1.00 84.19 246 ASN A CA 1
ATOM 1850 C C . ASN A 1 246 ? 21.587 3.282 -34.896 1.00 84.19 246 ASN A C 1
ATOM 1852 O O . ASN A 1 246 ? 21.274 2.310 -35.587 1.00 84.19 246 ASN A O 1
ATOM 1856 N N . CYS A 1 247 ? 22.548 3.216 -33.972 1.00 80.75 247 CYS A N 1
ATOM 1857 C CA . CYS A 1 247 ? 23.234 1.984 -33.574 1.00 80.75 247 CYS A CA 1
ATOM 1858 C C . CYS A 1 247 ? 22.621 1.363 -32.311 1.00 80.75 247 CYS A C 1
ATOM 1860 O O . CYS A 1 247 ? 22.691 0.149 -32.128 1.00 80.75 247 CYS A O 1
ATOM 1862 N N . VAL A 1 248 ? 22.024 2.181 -31.441 1.00 87.69 248 VAL A N 1
ATOM 1863 C CA . VAL A 1 248 ? 21.321 1.740 -30.228 1.00 87.69 248 VAL A CA 1
ATOM 1864 C C . VAL A 1 248 ? 20.050 2.557 -30.006 1.00 87.69 248 VAL A C 1
ATOM 1866 O O . VAL A 1 248 ? 19.897 3.638 -30.562 1.00 87.69 248 VAL A O 1
ATOM 1869 N N . MET A 1 249 ? 19.134 2.045 -29.193 1.00 86.62 249 MET A N 1
ATOM 1870 C CA . MET A 1 249 ? 17.945 2.754 -28.722 1.00 86.62 249 MET A CA 1
ATOM 1871 C C . MET A 1 249 ? 17.827 2.547 -27.216 1.00 86.62 249 MET A C 1
ATOM 1873 O O . MET A 1 249 ? 17.867 1.408 -26.754 1.00 86.62 249 MET A O 1
ATOM 1877 N N . VAL A 1 250 ? 17.670 3.620 -26.444 1.00 86.75 250 VAL A N 1
ATOM 1878 C CA . VAL A 1 250 ? 17.532 3.532 -24.984 1.00 86.75 250 VAL A CA 1
ATOM 1879 C C . VAL A 1 250 ? 16.066 3.743 -24.601 1.00 86.75 250 VAL A C 1
ATOM 1881 O O . VAL A 1 250 ? 15.453 4.737 -24.975 1.00 86.75 250 VAL A O 1
ATOM 1884 N N . CYS A 1 251 ? 15.471 2.804 -23.864 1.00 83.31 251 CYS A N 1
ATOM 1885 C CA . CYS A 1 251 ? 14.079 2.877 -23.410 1.00 83.31 251 CYS A CA 1
ATOM 1886 C C . CYS A 1 251 ? 13.962 2.405 -21.958 1.00 83.31 251 CYS A C 1
ATOM 1888 O O . CYS A 1 251 ? 14.261 1.250 -21.674 1.00 83.31 251 CYS A O 1
ATOM 1890 N N . GLU A 1 252 ? 13.511 3.292 -21.059 1.00 77.69 252 GLU A N 1
ATOM 1891 C CA . GLU A 1 252 ? 13.143 2.989 -19.657 1.00 77.69 252 GLU A CA 1
ATOM 1892 C C . GLU A 1 252 ? 14.103 2.010 -18.938 1.00 77.69 252 GLU A C 1
ATOM 1894 O O . GLU A 1 252 ? 13.675 1.010 -18.358 1.00 77.69 252 GLU A O 1
ATOM 1899 N N . GLY A 1 253 ? 15.412 2.290 -18.993 1.00 83.50 253 GLY A N 1
ATOM 1900 C CA . GLY A 1 253 ? 16.438 1.476 -18.326 1.00 83.50 253 GLY A CA 1
ATOM 1901 C C . GLY A 1 253 ? 16.928 0.261 -19.122 1.00 83.50 253 GLY A C 1
ATOM 1902 O O . GLY A 1 253 ? 17.619 -0.588 -18.578 1.00 83.50 253 GLY A O 1
ATOM 1903 N N . THR A 1 254 ? 16.617 0.153 -20.411 1.00 85.06 254 THR A N 1
ATOM 1904 C CA . THR A 1 254 ? 17.133 -0.921 -21.272 1.00 85.06 254 THR A CA 1
ATOM 1905 C C . THR A 1 254 ? 17.700 -0.338 -22.564 1.00 85.06 254 THR A C 1
ATOM 1907 O O . THR A 1 254 ? 17.092 0.539 -23.181 1.00 85.06 254 THR A O 1
ATOM 1910 N N . VAL A 1 255 ? 18.868 -0.824 -22.981 1.00 87.81 255 VAL A N 1
ATOM 1911 C CA . VAL A 1 255 ? 19.505 -0.505 -24.263 1.00 87.81 255 VAL A CA 1
ATOM 1912 C C . VAL A 1 255 ? 19.196 -1.609 -25.270 1.00 87.81 255 VAL A C 1
ATOM 1914 O O . VAL A 1 255 ? 19.451 -2.786 -25.022 1.00 87.81 255 VAL A O 1
ATOM 1917 N N . PHE A 1 256 ? 18.675 -1.220 -26.427 1.00 85.81 256 PHE A N 1
ATOM 1918 C CA . PHE A 1 256 ? 18.396 -2.090 -27.563 1.00 85.81 256 PHE A CA 1
ATOM 1919 C C . PHE A 1 256 ? 19.435 -1.852 -28.658 1.00 85.81 256 PHE A C 1
ATOM 1921 O O . PHE A 1 256 ? 19.693 -0.707 -29.023 1.00 85.81 256 PHE A O 1
ATOM 1928 N N . LEU A 1 257 ? 20.018 -2.916 -29.202 1.00 85.50 257 LEU A N 1
ATOM 1929 C CA . LEU A 1 257 ? 20.982 -2.848 -30.306 1.00 85.50 257 LEU A CA 1
ATOM 1930 C C . LEU A 1 257 ? 20.226 -2.805 -31.653 1.00 85.50 257 LEU A C 1
ATOM 1932 O O . LEU A 1 257 ? 19.368 -3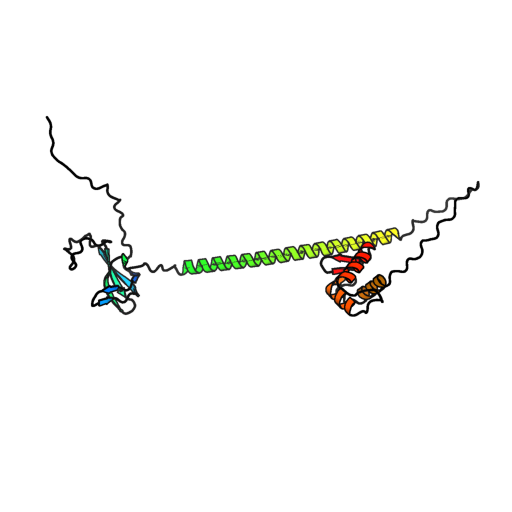.654 -31.904 1.00 85.50 257 LEU A O 1
ATOM 1936 N N . VAL A 1 258 ? 20.524 -1.829 -32.524 1.00 79.38 258 VAL A N 1
ATOM 1937 C CA . VAL A 1 258 ? 19.809 -1.567 -33.801 1.00 79.38 258 VAL A CA 1
ATOM 1938 C C . VAL A 1 258 ? 20.592 -2.040 -35.016 1.00 79.38 258 VAL A C 1
ATOM 1940 O O . VAL A 1 258 ? 21.821 -1.846 -35.087 1.00 79.38 258 VAL A O 1
#

pLDDT: mean 70.91, std 17.57, range [33.97, 93.75]

Secondary structure (DSSP, 8-state):
-----------S----------SS-TT-EEEEPPEEETTEEE--EEEEEEEEEESSSS-----TT--S--SSSEEEEEEETTS-EEEEEEGGGEEE-----HHHHHHHHHHHHHHHHHHHHHHHHHHHHHHHHHHHHHHHHHHHHHHHHHHHHHHHSPPP-PPPPP------------PPPPPP--PPPHHHHHHHHHHHHS--SBTTEEEHHHHHHHHHHSPPPTT---SHHHHHHHHHHHHHTTSEEEETTEEEE-

Radius of gyration: 49.13 Å; chains: 1; bounding box: 107×68×136 Å

Sequence (258 aa):
MAAALGEANAPPAAAPEEEETPRFSVGELVEVKPRTFPGMNKPGGTATIRKVHDEREKDGGPMKDGSVKRTTGFTYAVKYVLNGSEKRVDAQWISAKVEVSREEAQDARREEAAKRKAEREAEEARKLQEEAERQARKRAAREKVKQLRAAKAARSQPPPAKKPRVAAPASVAEAAPAPPPPPPVAEEPADVKWMRGVLAAAPRESPDEVDLEALFAAALAVPPPPGASNDEAAVRDLLGKLEADNCVMVCEGTVFLV

Organism: NCBI:txid35677